Protein AF-A0A967IEF5-F1 (afdb_monomer)

pLDDT: mean 83.2, std 13.64, range [36.09, 98.0]

Secondary structure (DSSP, 8-state):
---EEEEEETTEEEEEEEEEE--TT-SSPEEEEEEEEEEEEEETTTTEEEEEEEEEEEEE-TTS-HHHHHHHHHHHHHHGGG--EEEEHHHHHHHHHHHHTT-----S---PPPEEEEESS-EEEEE-SSS--EEEPTTSSEEEE-S-SS-EEEETTTTEEEEEETTEEEEESSTTS--EEESS--HHHHHHHHHS-PPPPPHHHHHHTSS-PEEEEESS-EEEEE-SSS--EEEEGGGTEEEETT-SS-EEEETTTT--EEEEETTEEEEESSTT---EEE-GGGS-GGGGG--TTSTTGGGGGGSTTSHHHHHHHHHHHS--------

Sequence (330 aa):
YQPQLESFENNTLKARAAVSVEKPTDTEPTFGAIWFEAQLATDRETRNIGLRNVNVLQSRFPDASKNQSAQYERLFSRQASGWDLDMSLDQMLAMLDENSRGNIEVQNLKNEPPRVFYRTHPALLVLIDGEPKLQPIEGSRVMRVVNSPMYIVFETSLKSYYLKIGDEWFASPQAKGKWRSVTQPPTAVLEVAARQDFPPVPPEVQNSLAGKPEIIVSYEPAELIVSDGEPQYALIEDAGLLYLSNSDSDVFMEVVDSQDFYVVLSGRWYRSRSLNGPWQYVAADNLPAELAKIPVDSPKEHVLAHIPGTVQAKEAILDATIPQTAKVER

Solvent-accessible surface area (backbone atoms only — not comparable to full-atom values): 19001 Å² total; per-residue (Å²): 98,82,67,45,67,75,48,76,56,84,44,35,38,32,31,37,25,50,46,72,52,72,56,98,87,54,94,66,65,49,56,31,40,37,32,32,38,25,34,70,47,77,41,76,92,78,43,34,30,33,41,35,62,28,42,58,78,46,70,47,40,87,89,47,54,76,71,51,41,62,48,50,47,58,46,43,61,70,48,30,52,75,42,85,46,75,46,48,45,69,56,53,52,57,40,48,54,66,46,55,77,73,65,77,81,81,79,83,74,86,62,75,59,55,52,59,44,61,40,46,48,50,62,43,81,43,60,29,70,44,75,86,44,75,41,81,39,89,98,57,69,36,22,36,36,71,47,29,90,58,68,33,36,33,36,64,91,76,51,28,32,37,38,67,53,82,92,47,35,31,35,19,76,39,82,82,38,76,56,40,82,45,93,75,73,57,66,70,58,52,53,50,55,75,77,41,87,68,73,78,60,56,67,74,56,55,63,61,41,80,51,93,47,48,57,43,55,37,52,58,70,62,46,76,42,45,23,73,39,77,89,41,73,42,76,41,79,88,27,56,31,33,30,42,66,47,33,92,48,66,38,34,32,40,70,85,85,76,56,34,32,38,36,64,56,97,74,41,43,30,35,18,83,38,85,70,39,76,61,38,61,45,56,77,92,68,55,67,72,42,66,76,44,56,49,84,86,42,100,64,32,76,57,35,44,61,35,82,89,38,70,49,23,52,51,48,53,47,60,75,45,44,80,85,78,80,84,78,87,127

Structure (mmCIF, N/CA/C/O backbone):
data_AF-A0A967IEF5-F1
#
_entry.id   AF-A0A967IEF5-F1
#
loop_
_atom_site.group_PDB
_atom_site.id
_atom_site.type_symbol
_atom_site.label_atom_id
_atom_site.label_alt_id
_atom_site.label_comp_id
_atom_site.label_asym_id
_atom_site.label_entity_id
_atom_site.label_seq_id
_atom_site.pdbx_PDB_ins_code
_atom_site.Cartn_x
_atom_site.Cartn_y
_atom_site.Cartn_z
_atom_site.occupancy
_atom_site.B_iso_or_equiv
_atom_site.auth_seq_id
_atom_site.auth_comp_id
_atom_site.auth_asym_id
_atom_site.auth_atom_id
_atom_site.pdbx_PDB_model_num
ATOM 1 N N . TYR A 1 1 ? 16.228 -12.250 -39.408 1.00 81.38 1 TYR A N 1
ATOM 2 C CA . TYR A 1 1 ? 16.981 -11.192 -38.698 1.00 81.38 1 TYR A CA 1
ATOM 3 C C . TYR A 1 1 ? 16.280 -10.872 -37.385 1.00 81.38 1 TYR A C 1
ATOM 5 O O . TYR A 1 1 ? 15.147 -11.313 -37.223 1.00 81.38 1 TYR A O 1
ATOM 13 N N . GLN A 1 2 ? 16.931 -10.154 -36.460 1.00 78.12 2 GLN A N 1
ATOM 14 C CA . GLN A 1 2 ? 16.328 -9.823 -35.163 1.00 78.12 2 GLN A CA 1
ATOM 15 C C . GLN A 1 2 ? 15.041 -8.993 -35.358 1.00 78.12 2 GLN A C 1
ATOM 17 O O . GLN A 1 2 ? 15.062 -8.034 -36.139 1.00 78.12 2 GLN A O 1
ATOM 22 N N . PRO A 1 3 ? 13.921 -9.374 -34.717 1.00 85.31 3 PRO A N 1
ATOM 23 C CA . PRO A 1 3 ? 12.673 -8.627 -34.804 1.00 85.31 3 PRO A CA 1
ATOM 24 C C . PRO A 1 3 ? 12.748 -7.302 -34.033 1.00 85.31 3 PRO A C 1
ATOM 26 O O . PRO A 1 3 ? 13.518 -7.158 -33.089 1.00 85.31 3 PRO A O 1
ATOM 29 N N . GLN A 1 4 ? 11.914 -6.346 -34.430 1.00 80.75 4 GLN A N 1
ATOM 30 C CA . GLN A 1 4 ? 11.635 -5.097 -33.723 1.00 80.75 4 GLN A CA 1
ATOM 31 C C . GLN A 1 4 ? 10.201 -5.144 -33.196 1.00 80.75 4 GLN A C 1
ATOM 33 O O . GLN A 1 4 ? 9.285 -5.485 -33.948 1.00 80.75 4 GLN A O 1
ATOM 38 N N . LEU A 1 5 ? 10.011 -4.812 -31.920 1.00 84.19 5 LEU A N 1
ATOM 39 C CA . LEU A 1 5 ? 8.714 -4.867 -31.255 1.00 84.19 5 LEU A CA 1
ATOM 40 C C . LEU A 1 5 ? 7.842 -3.701 -31.718 1.00 84.19 5 LEU A C 1
ATOM 42 O O . LEU A 1 5 ? 8.304 -2.565 -31.756 1.00 84.19 5 LEU A O 1
ATOM 46 N N . GLU A 1 6 ? 6.582 -3.980 -32.034 1.00 81.81 6 GLU A N 1
ATOM 47 C CA . GLU A 1 6 ? 5.572 -2.953 -32.305 1.00 81.81 6 GLU A CA 1
ATOM 48 C C . GLU A 1 6 ? 4.586 -2.836 -31.143 1.00 81.81 6 GLU A C 1
ATOM 50 O O . GLU A 1 6 ? 4.290 -1.728 -30.705 1.00 81.81 6 GLU A O 1
ATOM 55 N N . SER A 1 7 ? 4.135 -3.954 -30.573 1.00 79.56 7 SER A N 1
ATOM 56 C CA . SER A 1 7 ? 3.379 -3.961 -29.318 1.00 79.56 7 SER A CA 1
ATOM 57 C C . SER A 1 7 ? 3.448 -5.321 -28.629 1.00 79.56 7 SER A C 1
ATOM 59 O O . SER A 1 7 ? 3.792 -6.334 -29.244 1.00 79.56 7 SER A O 1
ATOM 61 N N . PHE A 1 8 ? 3.115 -5.348 -27.342 1.00 78.75 8 PHE A N 1
ATOM 62 C CA . PHE A 1 8 ? 3.011 -6.578 -26.569 1.00 78.75 8 PHE A CA 1
ATOM 63 C C . PHE A 1 8 ? 1.827 -6.490 -25.609 1.00 78.75 8 PHE A C 1
ATOM 65 O O . PHE A 1 8 ? 1.838 -5.680 -24.687 1.00 78.75 8 PHE A O 1
ATOM 72 N N . GLU A 1 9 ? 0.805 -7.310 -25.841 1.00 74.88 9 GLU A N 1
ATOM 73 C CA . GLU A 1 9 ? -0.429 -7.320 -25.050 1.00 74.88 9 GLU A CA 1
ATOM 74 C C . GLU A 1 9 ? -0.993 -8.744 -24.987 1.00 74.88 9 GLU A C 1
ATOM 76 O O . GLU A 1 9 ? -0.968 -9.468 -25.982 1.00 74.88 9 GLU A O 1
ATOM 81 N N . ASN A 1 10 ? -1.543 -9.155 -23.838 1.00 72.75 10 ASN A N 1
ATOM 82 C CA . ASN A 1 10 ? -2.252 -10.436 -23.676 1.00 72.75 10 ASN A CA 1
ATOM 83 C C . ASN A 1 10 ? -1.462 -11.659 -24.192 1.00 72.75 10 ASN A C 1
ATOM 85 O O . ASN A 1 10 ? -1.969 -12.452 -24.989 1.00 72.75 10 ASN A O 1
ATOM 89 N N . ASN A 1 11 ? -0.199 -11.795 -23.776 1.00 77.75 11 ASN A N 1
ATOM 90 C CA . ASN A 1 11 ? 0.739 -12.828 -24.247 1.00 77.75 11 ASN A CA 1
ATOM 91 C C . ASN A 1 11 ? 1.018 -12.849 -25.762 1.00 77.75 11 ASN A C 1
ATOM 93 O O . ASN A 1 11 ? 1.556 -13.830 -26.278 1.00 77.75 11 ASN A O 1
ATOM 97 N N . THR A 1 12 ? 0.635 -11.800 -26.485 1.00 84.88 12 THR A N 1
ATOM 98 C CA . THR A 1 12 ? 0.791 -11.706 -27.934 1.00 84.88 12 THR A CA 1
ATOM 99 C C . THR A 1 12 ? 1.769 -10.590 -28.255 1.00 84.88 12 THR A C 1
ATOM 101 O O . THR A 1 12 ? 1.532 -9.419 -27.958 1.00 84.88 12 THR A O 1
ATOM 104 N N . LEU A 1 13 ? 2.884 -10.961 -28.871 1.00 87.69 13 LEU A N 1
ATOM 105 C CA . LEU A 1 13 ? 3.877 -10.036 -29.393 1.00 87.69 13 LEU A CA 1
ATOM 106 C C . LEU A 1 13 ? 3.543 -9.716 -30.837 1.00 87.69 13 LEU A C 1
ATOM 108 O O . LEU A 1 13 ? 3.430 -10.628 -31.649 1.00 87.69 13 LEU A O 1
ATOM 112 N N . LYS A 1 14 ? 3.420 -8.428 -31.155 1.00 89.19 14 LYS A N 1
ATOM 113 C CA . LYS A 1 14 ? 3.407 -7.921 -32.526 1.00 89.19 14 LYS A CA 1
ATOM 114 C C . LYS A 1 14 ? 4.760 -7.317 -32.827 1.00 89.19 14 LYS A C 1
ATOM 116 O O . LYS A 1 14 ? 5.245 -6.459 -32.090 1.00 89.19 14 LYS A O 1
ATOM 121 N N . ALA A 1 15 ? 5.371 -7.774 -33.905 1.00 88.75 15 ALA A N 1
ATOM 122 C CA . ALA A 1 15 ? 6.700 -7.347 -34.286 1.00 88.75 15 ALA A CA 1
ATOM 123 C C . ALA A 1 15 ? 6.858 -7.312 -35.801 1.00 88.75 15 ALA A C 1
ATOM 125 O O . ALA A 1 15 ? 6.115 -7.939 -36.560 1.00 88.75 15 ALA A O 1
ATOM 126 N N . ARG A 1 16 ? 7.897 -6.604 -36.235 1.00 87.50 16 ARG A N 1
ATOM 127 C CA . ARG A 1 16 ? 8.369 -6.624 -37.615 1.00 87.50 16 ARG A CA 1
ATOM 128 C C . ARG A 1 16 ? 9.791 -7.150 -37.681 1.00 87.50 16 ARG A C 1
ATOM 130 O O . ARG A 1 16 ? 10.608 -6.845 -36.819 1.00 87.50 16 ARG A O 1
ATOM 137 N N . 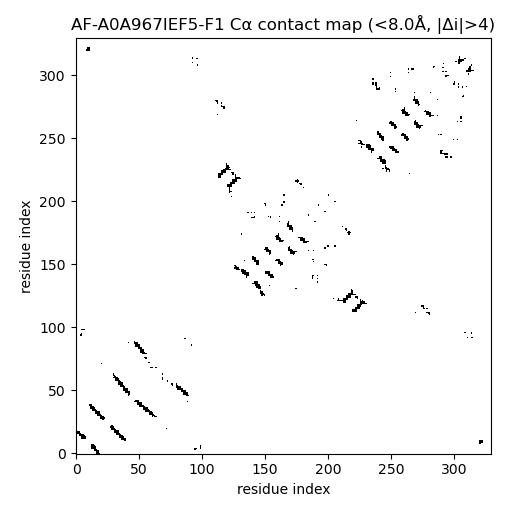ALA A 1 17 ? 10.117 -7.912 -38.715 1.00 87.12 17 ALA A N 1
ATOM 138 C CA . ALA A 1 17 ? 11.465 -8.429 -38.921 1.00 87.12 17 ALA A CA 1
ATOM 139 C C . ALA A 1 17 ? 11.880 -8.304 -40.383 1.00 87.12 17 ALA A C 1
ATOM 141 O O . ALA A 1 17 ? 11.075 -8.515 -41.291 1.00 87.12 17 ALA A O 1
ATOM 142 N N . ALA A 1 18 ? 13.161 -8.015 -40.609 1.00 84.12 18 ALA A N 1
ATOM 143 C CA . ALA A 1 18 ? 13.758 -8.212 -41.921 1.00 84.12 18 ALA A CA 1
ATOM 144 C C . ALA A 1 18 ? 13.895 -9.716 -42.210 1.00 84.12 18 ALA A C 1
ATOM 146 O O . ALA A 1 18 ? 14.215 -10.517 -41.319 1.00 84.12 18 ALA A O 1
ATOM 147 N N . VAL A 1 19 ? 13.674 -10.087 -43.468 1.00 84.56 19 VAL A N 1
ATOM 148 C CA . VAL A 1 19 ? 13.755 -11.459 -43.979 1.00 84.56 19 VAL A CA 1
ATOM 149 C C . VAL A 1 19 ? 14.439 -11.480 -45.339 1.00 84.56 19 VAL A C 1
ATOM 151 O O . VAL A 1 19 ? 14.427 -10.494 -46.075 1.00 84.56 19 VAL A O 1
ATOM 154 N N . SER A 1 20 ? 15.003 -12.629 -45.684 1.00 83.50 20 SER A N 1
ATOM 155 C CA . SER A 1 20 ? 15.503 -12.932 -47.019 1.00 83.50 20 SER A CA 1
ATOM 156 C C . SER A 1 20 ? 14.867 -14.224 -47.525 1.00 83.50 20 SER A C 1
ATOM 158 O O . SER A 1 20 ? 14.619 -15.146 -46.748 1.00 83.50 20 SER A O 1
ATOM 160 N N . VAL A 1 21 ? 14.575 -14.281 -48.824 1.00 84.88 21 VAL A N 1
ATOM 161 C CA . VAL A 1 21 ? 14.109 -15.491 -49.510 1.00 84.88 21 VAL A CA 1
ATOM 162 C C . VAL A 1 21 ? 15.110 -15.844 -50.597 1.00 84.88 21 VAL A C 1
ATOM 164 O O . VAL A 1 21 ? 15.436 -15.004 -51.433 1.00 84.88 21 VAL A O 1
ATOM 167 N N . GLU A 1 22 ? 15.569 -17.088 -50.589 1.00 86.00 22 GLU A N 1
ATOM 168 C CA . GLU A 1 22 ? 16.544 -17.616 -51.539 1.00 86.00 22 GLU A CA 1
ATOM 169 C C . GLU A 1 22 ? 16.046 -18.963 -52.067 1.00 86.00 22 GLU A C 1
ATOM 171 O O . GLU A 1 22 ? 15.678 -19.854 -51.295 1.00 86.00 22 GLU A O 1
ATOM 176 N N . LYS A 1 23 ? 15.986 -19.113 -53.391 1.00 83.06 23 LYS A N 1
ATOM 177 C CA . LYS A 1 23 ? 15.760 -20.408 -54.038 1.00 83.06 23 LYS A CA 1
ATOM 178 C C . LYS A 1 23 ? 17.107 -21.074 -54.316 1.00 83.06 23 LYS A C 1
ATOM 180 O O . LYS A 1 23 ? 18.081 -20.379 -54.567 1.00 83.06 23 LYS A O 1
ATOM 185 N N . PRO A 1 24 ? 17.157 -22.414 -54.426 1.00 81.62 24 PRO A N 1
ATOM 186 C CA . PRO A 1 24 ? 18.398 -23.129 -54.743 1.00 81.62 24 PRO A CA 1
ATOM 187 C C . PRO A 1 24 ? 19.090 -22.704 -56.051 1.00 81.62 24 PRO A C 1
ATOM 189 O O . PRO A 1 24 ? 20.247 -23.042 -56.269 1.00 81.62 24 PRO A O 1
ATOM 192 N N . THR A 1 25 ? 18.369 -22.031 -56.951 1.00 81.44 25 THR A N 1
ATOM 193 C CA . THR A 1 25 ? 18.869 -21.535 -58.242 1.00 81.44 25 THR A CA 1
ATOM 194 C C . THR A 1 25 ? 19.242 -20.053 -58.226 1.00 81.44 25 THR A C 1
ATOM 196 O O . THR A 1 25 ? 19.681 -19.544 -59.256 1.00 81.44 25 THR A O 1
ATOM 199 N N . ASP A 1 26 ? 18.996 -19.348 -57.122 1.00 80.38 26 ASP A N 1
ATOM 200 C CA . ASP A 1 26 ? 19.223 -17.910 -57.032 1.00 80.38 26 ASP A CA 1
ATOM 201 C C . ASP A 1 26 ? 20.709 -17.632 -56.761 1.00 80.38 26 ASP A C 1
ATOM 203 O O . ASP A 1 26 ? 21.370 -18.356 -56.021 1.00 80.38 26 ASP A O 1
ATOM 207 N N . THR A 1 27 ? 21.252 -16.586 -57.386 1.00 74.81 27 THR A N 1
ATOM 208 C CA . THR A 1 27 ? 22.630 -16.125 -57.143 1.00 74.81 27 THR A CA 1
ATOM 209 C C . THR A 1 27 ? 22.714 -15.086 -56.026 1.00 74.81 27 THR A C 1
ATOM 211 O O . THR A 1 27 ? 23.795 -14.862 -55.493 1.00 74.81 27 THR A O 1
ATOM 214 N N . GLU A 1 28 ? 21.590 -14.449 -55.684 1.00 77.31 28 GLU A N 1
ATOM 215 C CA . GLU A 1 28 ? 21.466 -13.475 -54.596 1.00 77.31 28 GLU A CA 1
ATOM 216 C C . GLU A 1 28 ? 20.085 -13.605 -53.921 1.00 77.31 28 GLU A C 1
ATOM 218 O O . GLU A 1 28 ? 19.084 -13.825 -54.612 1.00 77.31 28 GLU A O 1
ATOM 223 N N . PRO A 1 29 ? 19.996 -13.453 -52.586 1.00 83.06 29 PRO A N 1
ATOM 224 C CA . PRO A 1 29 ? 18.730 -13.521 -51.865 1.00 83.06 29 PRO A CA 1
ATOM 225 C C . PRO A 1 29 ? 17.861 -12.279 -52.105 1.00 83.06 29 PRO A C 1
ATOM 227 O O . PRO A 1 29 ? 18.348 -11.151 -52.161 1.00 83.06 29 PRO A O 1
ATOM 230 N N . THR A 1 30 ? 16.539 -12.462 -52.156 1.00 79.50 30 THR A N 1
ATOM 231 C CA . THR A 1 30 ? 15.594 -11.335 -52.186 1.00 79.50 30 THR A CA 1
ATOM 232 C C . THR A 1 30 ? 15.275 -10.873 -50.767 1.00 79.50 30 THR A C 1
ATOM 234 O O . THR A 1 30 ? 14.716 -11.640 -49.980 1.00 79.50 30 THR A O 1
ATOM 237 N N . PHE A 1 31 ? 15.572 -9.615 -50.443 1.00 79.31 31 PHE A N 1
ATOM 238 C CA . PHE A 1 31 ? 15.295 -9.037 -49.127 1.00 79.31 31 PHE A CA 1
ATOM 239 C C . PHE A 1 31 ? 13.896 -8.429 -49.023 1.00 79.31 31 PHE A C 1
ATOM 241 O O . PHE A 1 31 ? 13.341 -7.875 -49.974 1.00 79.31 31 PHE A O 1
ATOM 248 N N . GLY A 1 32 ? 13.329 -8.507 -47.825 1.00 80.56 32 GLY A N 1
ATOM 249 C CA . GLY A 1 32 ? 12.050 -7.903 -47.498 1.00 80.56 32 GLY A CA 1
ATOM 250 C C . GLY A 1 32 ? 11.846 -7.757 -45.999 1.00 80.56 32 GLY A C 1
ATOM 251 O O . GLY A 1 32 ? 12.744 -7.992 -45.191 1.00 80.56 32 GLY A O 1
ATOM 252 N N . ALA A 1 33 ? 10.635 -7.365 -45.633 1.00 81.81 33 ALA A N 1
ATOM 253 C CA . ALA A 1 33 ? 10.191 -7.275 -44.254 1.00 81.81 33 ALA A CA 1
ATOM 254 C C . ALA A 1 33 ? 8.862 -8.007 -44.081 1.00 81.81 33 ALA A C 1
ATOM 256 O O . ALA A 1 33 ? 8.024 -8.018 -44.988 1.00 81.81 33 ALA A O 1
ATOM 257 N N . ILE A 1 34 ? 8.672 -8.591 -42.906 1.00 85.94 34 ILE A N 1
ATOM 258 C CA . ILE A 1 34 ? 7.405 -9.171 -42.469 1.00 85.94 34 ILE A CA 1
ATOM 259 C C . ILE A 1 34 ? 6.930 -8.481 -41.199 1.00 85.94 34 ILE A C 1
ATOM 261 O O . ILE A 1 34 ? 7.743 -8.071 -40.373 1.00 85.94 34 ILE A O 1
ATOM 265 N N . TRP A 1 35 ? 5.615 -8.413 -41.050 1.00 89.69 35 TRP A N 1
ATOM 266 C CA . TRP A 1 35 ? 4.919 -8.085 -39.816 1.00 89.69 35 TRP A CA 1
ATOM 267 C C . TRP A 1 35 ? 4.211 -9.339 -39.355 1.00 89.69 35 TRP A C 1
ATOM 269 O O . TRP A 1 35 ? 3.538 -9.999 -40.152 1.00 89.69 35 TRP A O 1
ATOM 279 N N . PHE A 1 36 ? 4.378 -9.681 -38.091 1.00 90.00 36 PHE A N 1
ATOM 280 C CA . PHE A 1 36 ? 3.836 -10.907 -37.544 1.00 90.00 36 PHE A CA 1
ATOM 281 C C . PHE A 1 36 ? 3.389 -10.715 -36.104 1.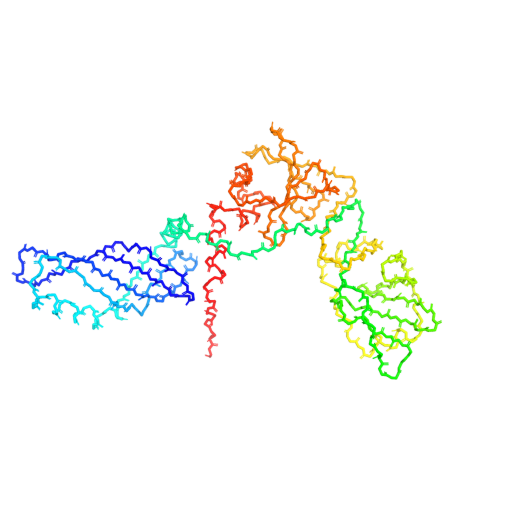00 90.00 36 PHE A C 1
ATOM 283 O O . PHE A 1 36 ? 3.832 -9.804 -35.402 1.00 90.00 36 PHE A O 1
ATOM 290 N N . GLU A 1 37 ? 2.523 -11.619 -35.680 1.00 92.81 37 GLU A N 1
ATOM 291 C CA . GLU A 1 37 ? 2.187 -11.826 -34.284 1.00 92.81 37 GLU A CA 1
ATOM 292 C C . GLU A 1 37 ? 2.665 -13.208 -33.829 1.00 92.81 37 GLU A C 1
ATOM 294 O O . GLU A 1 37 ? 2.722 -14.143 -34.628 1.00 92.81 37 GLU A O 1
ATOM 299 N N . ALA A 1 38 ? 3.049 -13.339 -32.564 1.00 91.62 38 ALA A N 1
ATOM 300 C CA . ALA A 1 38 ? 3.468 -14.603 -31.972 1.00 91.62 38 ALA A CA 1
ATOM 301 C C . ALA A 1 38 ? 3.064 -14.673 -30.497 1.00 91.62 38 ALA A C 1
ATOM 303 O O . ALA A 1 38 ? 2.993 -13.651 -29.813 1.00 91.62 38 ALA A O 1
ATOM 304 N N . GLN A 1 39 ? 2.832 -15.885 -30.003 1.00 88.31 39 GLN A N 1
ATOM 305 C CA . GLN A 1 39 ? 2.619 -16.151 -28.583 1.00 88.31 39 GLN A CA 1
ATOM 306 C C . GLN A 1 39 ? 3.951 -16.401 -27.887 1.00 88.31 39 GLN A C 1
ATOM 308 O O . GLN A 1 39 ? 4.811 -17.094 -28.431 1.00 88.31 39 GLN A O 1
ATOM 313 N N . LEU A 1 40 ? 4.112 -15.871 -26.677 1.00 85.62 40 LEU A N 1
ATOM 314 C CA . LEU A 1 40 ? 5.326 -16.088 -25.896 1.00 85.62 40 LEU A CA 1
ATOM 315 C C . LEU 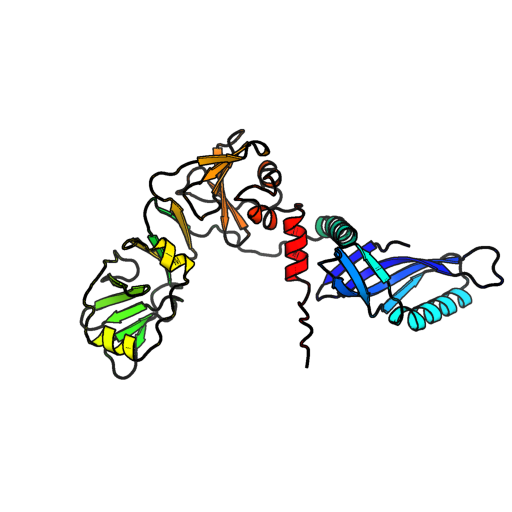A 1 40 ? 5.226 -17.367 -25.058 1.00 85.62 40 LEU A C 1
ATOM 317 O O . LEU A 1 40 ? 4.196 -17.660 -24.446 1.00 85.62 40 LEU A O 1
ATOM 321 N N . ALA A 1 41 ? 6.336 -18.100 -25.020 1.00 83.12 41 ALA A N 1
ATOM 322 C CA . ALA A 1 41 ? 6.612 -19.200 -24.110 1.00 83.12 41 ALA A CA 1
ATOM 323 C C . ALA A 1 41 ? 7.933 -18.902 -23.389 1.00 83.12 41 ALA A C 1
ATOM 325 O O . ALA A 1 41 ? 9.006 -19.016 -23.975 1.00 83.12 41 ALA A O 1
ATOM 326 N N . THR A 1 42 ? 7.856 -18.480 -22.130 1.00 77.12 42 THR A N 1
ATOM 327 C CA . THR A 1 42 ? 9.028 -18.017 -21.375 1.00 77.12 42 THR A CA 1
ATOM 328 C C . THR A 1 42 ? 9.570 -19.114 -20.467 1.00 77.12 42 THR A C 1
ATOM 330 O O . THR A 1 42 ? 8.839 -19.647 -19.633 1.00 77.12 42 THR A O 1
ATOM 333 N N . ASP A 1 43 ? 10.866 -19.388 -20.576 1.00 75.56 43 ASP A N 1
ATOM 334 C CA . ASP A 1 43 ? 11.636 -20.198 -19.637 1.00 75.56 43 ASP A CA 1
ATOM 335 C C . ASP A 1 43 ? 12.511 -19.266 -18.785 1.00 75.56 43 ASP A C 1
ATOM 337 O O . ASP A 1 43 ? 13.472 -18.652 -19.259 1.00 75.56 43 ASP A O 1
ATOM 341 N N . ARG A 1 44 ? 12.134 -19.114 -17.512 1.00 65.50 44 ARG A N 1
ATOM 342 C CA . ARG A 1 44 ? 12.791 -18.176 -16.590 1.00 65.50 44 ARG A CA 1
ATOM 343 C C . ARG A 1 44 ? 14.099 -18.715 -16.019 1.00 65.50 44 ARG A C 1
ATOM 345 O O . ARG A 1 44 ? 14.978 -17.913 -15.720 1.00 65.50 44 ARG A O 1
ATOM 352 N N . GLU A 1 45 ? 14.244 -20.032 -15.888 1.00 70.81 45 GLU A N 1
ATOM 353 C CA . GLU A 1 45 ? 15.474 -20.641 -15.364 1.00 70.81 45 GLU A CA 1
ATOM 354 C C . GLU A 1 45 ? 16.629 -20.440 -16.345 1.00 70.81 45 GLU A C 1
ATOM 356 O O . GLU A 1 45 ? 17.751 -20.129 -15.950 1.00 70.81 45 GLU A O 1
ATOM 361 N N . THR A 1 46 ? 16.331 -20.549 -17.640 1.00 78.06 46 THR A N 1
ATOM 362 C CA . THR A 1 46 ? 17.319 -20.386 -18.712 1.00 78.06 46 THR A CA 1
ATOM 363 C C . THR A 1 46 ? 17.336 -18.986 -19.330 1.00 78.06 46 THR A C 1
ATOM 365 O O . THR A 1 46 ? 18.155 -18.725 -20.210 1.00 78.06 46 THR A O 1
ATOM 368 N N . ARG A 1 47 ? 16.472 -18.069 -18.860 1.00 78.12 47 ARG A N 1
ATOM 369 C CA . ARG A 1 47 ? 16.290 -16.697 -19.383 1.00 78.12 47 ARG A CA 1
ATOM 370 C C . ARG A 1 47 ? 16.020 -16.651 -20.896 1.00 78.12 47 ARG A C 1
ATOM 372 O O . ARG A 1 47 ? 16.463 -15.726 -21.582 1.00 78.12 47 ARG A O 1
ATOM 379 N N . ASN A 1 48 ? 15.260 -17.616 -21.409 1.00 83.06 48 ASN A N 1
ATOM 380 C CA . ASN A 1 48 ? 14.923 -17.736 -22.826 1.00 83.06 48 ASN A CA 1
ATOM 381 C C . ASN A 1 48 ? 13.429 -17.514 -23.078 1.00 83.06 48 ASN A C 1
ATOM 383 O O . ASN A 1 48 ? 12.571 -17.915 -22.294 1.00 83.06 48 ASN A O 1
ATOM 387 N N . ILE A 1 49 ? 13.116 -16.890 -24.209 1.00 84.19 49 ILE A N 1
ATOM 388 C CA . ILE A 1 49 ? 11.755 -16.686 -24.695 1.00 84.19 49 ILE A CA 1
ATOM 389 C C . ILE A 1 49 ? 11.616 -17.383 -26.035 1.00 84.19 49 ILE A C 1
ATOM 391 O O . ILE A 1 49 ? 12.292 -17.043 -27.004 1.00 84.19 49 ILE A O 1
ATOM 395 N N . GLY A 1 50 ? 10.671 -18.307 -26.089 1.00 87.94 50 GLY A N 1
ATOM 396 C CA . GLY A 1 50 ? 10.183 -18.888 -27.316 1.00 87.94 50 GLY A CA 1
ATOM 397 C C . GLY A 1 50 ? 9.029 -18.087 -27.910 1.00 87.94 50 GLY A C 1
ATOM 398 O O . GLY A 1 50 ? 8.032 -17.828 -27.238 1.00 87.94 50 GLY A O 1
ATOM 399 N N . LEU A 1 51 ? 9.126 -17.730 -29.187 1.00 88.56 51 LEU A N 1
ATOM 400 C CA . LEU A 1 51 ? 8.010 -17.234 -29.987 1.00 88.56 51 LEU A CA 1
ATOM 401 C C . LEU A 1 51 ? 7.353 -18.433 -30.674 1.00 88.56 51 LEU A C 1
ATOM 403 O O . LEU A 1 51 ? 7.985 -19.150 -31.455 1.00 88.56 51 LEU A O 1
ATOM 407 N N . ARG A 1 52 ? 6.087 -18.678 -30.350 1.00 88.88 52 ARG A N 1
ATOM 408 C CA . ARG A 1 52 ? 5.294 -19.818 -30.819 1.00 88.88 52 ARG A CA 1
ATOM 409 C C . ARG A 1 52 ? 4.077 -19.324 -31.585 1.00 88.88 52 ARG A C 1
ATOM 411 O O . ARG A 1 52 ? 3.638 -18.190 -31.407 1.00 88.88 52 ARG A O 1
ATOM 418 N N . ASN A 1 53 ? 3.513 -20.189 -32.427 1.00 87.38 53 ASN A N 1
ATOM 419 C CA . ASN A 1 53 ? 2.323 -19.877 -33.224 1.00 87.38 53 ASN A CA 1
ATOM 420 C C . ASN A 1 53 ? 2.485 -18.583 -34.043 1.00 87.38 53 ASN A C 1
ATOM 422 O O . ASN A 1 53 ? 1.594 -17.735 -34.051 1.00 87.38 53 ASN A O 1
ATOM 426 N N . VAL A 1 54 ? 3.637 -18.415 -34.704 1.00 91.88 54 VAL A N 1
ATOM 427 C CA . VAL A 1 54 ? 3.926 -17.198 -35.471 1.00 91.88 54 VAL A CA 1
ATOM 428 C C . VAL A 1 54 ? 2.946 -17.077 -36.640 1.00 91.88 54 VAL A C 1
ATOM 430 O O . VAL A 1 54 ? 2.857 -17.960 -37.493 1.00 91.88 54 VAL A O 1
ATOM 433 N N . ASN A 1 55 ? 2.227 -15.963 -36.700 1.00 91.56 55 ASN A N 1
ATOM 434 C CA . ASN A 1 55 ? 1.281 -15.639 -37.757 1.00 91.56 55 ASN A CA 1
ATOM 435 C C . ASN A 1 55 ? 1.743 -14.376 -38.491 1.00 91.56 55 ASN A C 1
ATOM 437 O O . ASN A 1 55 ? 1.807 -13.292 -37.916 1.00 91.56 55 ASN A O 1
ATOM 441 N N . VAL A 1 56 ? 2.085 -14.515 -39.772 1.00 91.25 56 VAL A N 1
ATOM 442 C CA . VAL A 1 56 ? 2.541 -13.394 -40.606 1.00 91.25 56 VAL A CA 1
ATOM 443 C C . VAL A 1 56 ? 1.324 -12.639 -41.128 1.00 91.25 56 VAL A C 1
ATOM 445 O O . VAL A 1 56 ? 0.567 -13.156 -41.947 1.00 91.25 56 VAL A O 1
ATOM 448 N N . LEU A 1 57 ? 1.167 -11.403 -40.662 1.00 86.44 57 LEU A N 1
ATOM 449 C CA . LEU A 1 57 ? 0.059 -10.505 -40.985 1.00 86.44 57 LEU A CA 1
ATOM 450 C C . LEU A 1 57 ? 0.267 -9.804 -42.328 1.00 86.44 57 LEU A C 1
ATOM 452 O O . LEU A 1 57 ? -0.682 -9.568 -43.071 1.00 86.44 57 LEU A O 1
ATOM 456 N N . GLN A 1 58 ? 1.517 -9.445 -42.626 1.00 82.00 58 GLN A N 1
ATOM 457 C CA . GLN A 1 58 ? 1.879 -8.712 -43.832 1.00 82.00 58 GLN A CA 1
ATOM 458 C C . GLN A 1 58 ? 3.324 -9.015 -44.229 1.00 82.00 58 GLN A C 1
ATOM 460 O O . GLN A 1 58 ? 4.187 -9.226 -43.378 1.00 82.00 58 GLN A O 1
ATOM 465 N N . SER A 1 59 ? 3.614 -8.971 -45.531 1.00 83.38 59 SER A N 1
ATOM 466 C CA . SER A 1 59 ? 4.983 -9.019 -46.049 1.00 83.38 59 SER A CA 1
ATOM 467 C C . SER A 1 59 ? 5.218 -7.967 -47.133 1.00 83.38 59 SER A C 1
ATOM 469 O O . SER A 1 59 ? 4.292 -7.557 -47.835 1.00 83.38 59 SER A O 1
ATOM 471 N N . ARG A 1 60 ? 6.460 -7.494 -47.267 1.00 75.62 60 ARG A N 1
ATOM 472 C CA . ARG A 1 60 ? 6.859 -6.512 -48.280 1.00 75.62 60 ARG A CA 1
ATOM 473 C C . ARG A 1 60 ? 8.247 -6.826 -48.824 1.00 75.62 60 ARG A C 1
ATOM 475 O O . ARG A 1 60 ? 9.216 -6.817 -48.076 1.00 75.62 60 ARG A O 1
ATOM 482 N N . PHE A 1 61 ? 8.329 -7.009 -50.140 1.00 78.44 61 PHE A N 1
ATOM 483 C CA . PHE A 1 61 ? 9.564 -7.268 -50.885 1.00 78.44 61 PHE A CA 1
ATOM 484 C C . PHE A 1 61 ? 9.704 -6.223 -52.000 1.00 78.44 61 PHE A C 1
ATOM 486 O O . PHE A 1 61 ? 9.065 -6.375 -53.042 1.00 78.44 61 PHE A O 1
ATOM 493 N N . PRO A 1 62 ? 10.451 -5.125 -51.775 1.00 62.59 62 PRO A N 1
ATOM 494 C CA . PRO A 1 62 ? 10.561 -4.020 -52.733 1.00 62.59 62 PRO A CA 1
ATOM 495 C C . PRO A 1 62 ? 11.157 -4.429 -54.084 1.00 62.59 62 PRO A C 1
ATOM 497 O O . PRO A 1 62 ? 10.689 -3.958 -55.116 1.00 62.59 62 PRO A O 1
ATOM 500 N N . ASP A 1 63 ? 12.127 -5.343 -54.064 1.00 73.00 63 ASP A N 1
ATOM 501 C CA . ASP A 1 63 ? 12.877 -5.771 -55.252 1.00 73.00 63 ASP A CA 1
ATOM 502 C C . ASP A 1 63 ? 12.258 -7.001 -55.945 1.00 73.00 63 ASP A C 1
ATOM 504 O O . ASP A 1 63 ? 12.801 -7.530 -56.914 1.00 73.00 63 ASP A O 1
ATOM 508 N N . ALA A 1 64 ? 11.096 -7.466 -55.471 1.00 78.81 64 ALA A N 1
ATOM 509 C CA . ALA A 1 64 ? 10.375 -8.597 -56.044 1.00 78.81 64 ALA A CA 1
ATOM 510 C C . ALA A 1 64 ? 9.301 -8.145 -57.047 1.00 78.81 64 ALA A C 1
ATOM 512 O O . ALA A 1 64 ? 8.552 -7.191 -56.821 1.00 78.81 64 ALA A O 1
ATOM 513 N N . SER A 1 65 ? 9.146 -8.889 -58.147 1.00 84.50 65 SER A N 1
ATOM 514 C CA . SER A 1 65 ? 7.990 -8.713 -59.035 1.00 84.50 65 SER A CA 1
ATOM 515 C C . SER A 1 65 ? 6.676 -9.057 -58.317 1.00 84.50 65 SER A C 1
ATOM 517 O O . SER A 1 65 ? 6.654 -9.858 -57.384 1.00 84.50 65 SER A O 1
ATOM 519 N N . LYS A 1 66 ? 5.536 -8.543 -58.808 1.00 79.31 66 LYS A N 1
ATOM 520 C CA . LYS A 1 66 ? 4.202 -8.838 -58.234 1.00 79.31 66 LYS A CA 1
ATOM 521 C C . LYS A 1 66 ? 3.934 -10.341 -58.061 1.00 79.31 66 LYS A C 1
ATOM 523 O O . LYS A 1 66 ? 3.357 -10.753 -57.059 1.00 79.31 66 LYS A O 1
ATOM 528 N N . ASN A 1 67 ? 4.376 -11.156 -59.022 1.00 86.94 67 ASN A N 1
ATOM 529 C CA . ASN A 1 67 ? 4.221 -12.609 -58.961 1.00 86.94 67 ASN A CA 1
ATOM 530 C C . ASN A 1 67 ? 5.107 -13.245 -57.880 1.00 86.94 67 ASN A C 1
ATOM 532 O O . ASN A 1 67 ? 4.662 -14.177 -57.215 1.00 86.94 67 ASN A O 1
ATOM 536 N N . GLN A 1 68 ? 6.333 -12.749 -57.689 1.00 84.75 68 GLN A N 1
ATOM 537 C CA . GLN A 1 68 ? 7.239 -13.222 -56.638 1.00 84.75 68 GLN A CA 1
ATOM 538 C C . GLN A 1 68 ? 6.732 -12.829 -55.250 1.00 84.75 68 GLN A C 1
ATOM 540 O O . GLN A 1 68 ? 6.652 -13.690 -54.380 1.00 84.75 68 GLN A O 1
ATOM 545 N N . SER A 1 69 ? 6.280 -11.587 -55.059 1.00 78.50 69 SER A N 1
ATOM 546 C CA . SER A 1 69 ? 5.719 -11.136 -53.779 1.00 78.50 69 SER A CA 1
ATOM 547 C C . SER A 1 69 ? 4.528 -11.995 -53.343 1.00 78.50 69 SER A C 1
ATOM 549 O O . SER A 1 69 ? 4.499 -12.473 -52.213 1.00 78.50 69 SER A O 1
ATOM 551 N N . ALA A 1 70 ? 3.609 -12.314 -54.264 1.00 84.94 70 ALA A N 1
ATOM 552 C CA . ALA A 1 70 ? 2.476 -13.201 -53.982 1.00 84.94 70 ALA A CA 1
ATOM 553 C C . ALA A 1 70 ? 2.880 -14.669 -53.725 1.00 84.94 70 ALA A C 1
ATOM 555 O O . ALA A 1 70 ? 2.108 -15.444 -53.151 1.00 84.94 70 ALA A O 1
ATOM 556 N N . GLN A 1 71 ? 4.049 -15.109 -54.202 1.00 88.38 71 GLN A N 1
ATOM 557 C CA . GLN A 1 71 ? 4.602 -16.425 -53.863 1.00 88.38 71 GLN A CA 1
ATOM 558 C C . GLN A 1 71 ? 5.221 -16.418 -52.464 1.00 88.38 71 GLN A C 1
ATOM 560 O O . GLN A 1 71 ? 4.979 -17.354 -51.703 1.00 88.38 71 GLN A O 1
ATOM 565 N N . TYR A 1 72 ? 5.977 -15.374 -52.123 1.00 87.75 72 TYR A N 1
ATOM 566 C CA . TYR A 1 72 ? 6.626 -15.226 -50.822 1.00 87.75 72 TYR A CA 1
ATOM 567 C C . TYR A 1 72 ? 5.605 -15.057 -49.700 1.00 87.75 72 TYR A C 1
ATOM 569 O O . TYR A 1 72 ? 5.699 -15.745 -48.692 1.00 87.75 72 TYR A O 1
ATOM 577 N N . GLU A 1 73 ? 4.562 -14.258 -49.902 1.00 84.50 73 GLU A N 1
ATOM 578 C CA . GLU A 1 73 ? 3.475 -14.117 -48.928 1.00 84.50 73 GLU A CA 1
ATOM 579 C C . GLU A 1 73 ? 2.827 -15.474 -48.604 1.00 84.50 73 GLU A C 1
ATOM 581 O O . GLU A 1 73 ? 2.758 -15.881 -47.447 1.00 84.50 73 GLU A O 1
ATOM 586 N N . ARG A 1 74 ? 2.487 -16.264 -49.634 1.00 87.44 74 ARG A N 1
ATOM 587 C CA . ARG A 1 74 ? 1.970 -17.633 -49.457 1.00 87.44 74 ARG A CA 1
ATOM 588 C C . ARG A 1 74 ? 2.973 -18.593 -48.821 1.00 87.44 74 ARG A C 1
ATOM 590 O O . ARG A 1 74 ? 2.560 -19.608 -48.261 1.00 87.44 74 ARG A O 1
ATOM 597 N N . LEU A 1 75 ? 4.273 -18.361 -48.979 1.00 89.31 75 LEU A N 1
ATOM 598 C CA . LEU A 1 75 ? 5.308 -19.153 -48.320 1.00 89.31 75 LEU A CA 1
ATOM 599 C C . LEU A 1 75 ? 5.277 -18.879 -46.814 1.00 89.31 75 LEU A C 1
ATOM 601 O O . LEU A 1 75 ? 5.093 -19.812 -46.035 1.00 89.31 75 LEU A O 1
ATOM 605 N N . PHE A 1 76 ? 5.354 -17.605 -46.429 1.00 88.88 76 PHE A N 1
ATOM 606 C CA . PHE A 1 76 ? 5.347 -17.175 -45.036 1.00 88.88 76 PHE A CA 1
ATOM 607 C C . PHE A 1 76 ? 4.061 -17.565 -44.313 1.00 88.88 76 PHE A C 1
ATOM 609 O O . PHE A 1 76 ? 4.143 -18.220 -43.280 1.00 88.88 76 PHE A O 1
ATOM 616 N N . SER A 1 77 ? 2.882 -17.296 -44.879 1.00 85.06 77 SER A N 1
ATOM 617 C CA . SER A 1 77 ? 1.612 -17.660 -44.231 1.00 85.06 77 SER A CA 1
ATOM 618 C C . SER A 1 77 ? 1.447 -19.170 -44.012 1.00 85.06 77 SER A C 1
ATOM 620 O O . SER A 1 77 ? 0.717 -19.575 -43.116 1.00 85.06 77 SER A O 1
ATOM 622 N N . ARG A 1 78 ? 2.102 -20.020 -44.818 1.00 86.94 78 ARG A N 1
ATOM 623 C CA . ARG A 1 78 ? 2.037 -21.485 -44.657 1.00 86.94 78 ARG A CA 1
ATOM 624 C C . ARG A 1 78 ? 3.076 -22.043 -43.696 1.00 86.94 78 ARG A C 1
ATOM 626 O O . ARG A 1 78 ? 2.832 -23.086 -43.105 1.00 86.94 78 ARG A O 1
ATOM 633 N N . GLN A 1 79 ? 4.246 -21.417 -43.611 1.00 88.44 79 GLN A N 1
ATOM 634 C CA . GLN A 1 79 ? 5.374 -21.956 -42.850 1.00 88.44 79 GLN A CA 1
ATOM 635 C C . GLN A 1 79 ? 5.529 -21.315 -41.474 1.00 88.44 79 GLN A C 1
ATOM 637 O O . GLN A 1 79 ? 6.037 -21.976 -40.573 1.00 88.44 79 GLN A O 1
ATOM 642 N N . ALA A 1 80 ? 5.080 -20.068 -41.302 1.00 86.81 80 ALA A N 1
ATOM 643 C CA . ALA A 1 80 ? 5.343 -19.291 -40.097 1.00 86.81 80 ALA A CA 1
ATOM 644 C C . ALA A 1 80 ? 4.821 -19.961 -38.823 1.00 86.81 80 ALA A C 1
ATOM 646 O O . ALA A 1 80 ? 5.533 -19.998 -37.827 1.00 86.81 80 ALA A O 1
ATOM 647 N N . SER A 1 81 ? 3.648 -20.596 -38.866 1.00 85.44 81 SER A N 1
ATOM 648 C CA . SER A 1 81 ? 3.077 -21.250 -37.683 1.00 85.44 81 SER A CA 1
ATOM 649 C C . SER A 1 81 ? 3.944 -22.387 -37.132 1.00 85.44 81 SER A C 1
ATOM 651 O O . SER A 1 81 ? 3.794 -22.750 -35.971 1.00 85.44 81 SER A O 1
ATOM 653 N N . GLY A 1 82 ? 4.818 -22.966 -37.963 1.00 84.12 82 GLY A N 1
ATOM 654 C CA . GLY A 1 82 ? 5.764 -24.010 -37.573 1.00 84.12 82 GLY A CA 1
ATOM 655 C C . GLY A 1 82 ? 7.158 -23.492 -37.216 1.00 84.12 82 GLY A C 1
ATOM 656 O O . GLY A 1 82 ? 8.053 -24.306 -37.006 1.00 84.12 82 GLY A O 1
ATOM 657 N N . TRP A 1 83 ? 7.380 -22.175 -37.201 1.00 86.50 83 TRP A N 1
ATOM 658 C CA . TRP A 1 83 ? 8.660 -21.613 -36.788 1.00 86.50 83 TRP A CA 1
ATOM 659 C C . TRP A 1 83 ? 8.846 -21.728 -35.278 1.00 86.50 83 TRP A C 1
ATOM 661 O O . TRP A 1 83 ? 7.968 -21.359 -34.501 1.00 86.50 83 TRP A O 1
ATOM 671 N N . ASP A 1 84 ? 10.029 -22.199 -34.897 1.00 78.62 84 ASP A N 1
ATOM 672 C CA . ASP A 1 84 ? 10.495 -22.264 -33.518 1.00 78.62 84 ASP A CA 1
ATOM 673 C C . ASP A 1 84 ? 11.574 -21.192 -33.348 1.00 78.62 84 ASP A C 1
ATOM 675 O O . ASP A 1 84 ? 12.757 -21.424 -33.594 1.00 78.62 84 ASP A O 1
ATOM 679 N N . LEU A 1 85 ? 11.136 -19.954 -33.108 1.00 85.94 85 LEU A N 1
ATOM 680 C CA . LEU A 1 85 ? 12.045 -18.823 -32.930 1.00 85.94 85 LEU A CA 1
ATOM 681 C C . LEU A 1 85 ? 12.286 -18.626 -31.441 1.00 85.94 85 LEU A C 1
ATOM 683 O O . LEU A 1 85 ? 11.326 -18.532 -30.680 1.00 85.94 85 LEU A O 1
ATOM 687 N N . ASP A 1 86 ? 13.546 -18.487 -31.051 1.00 86.06 86 ASP A N 1
ATOM 688 C CA . ASP A 1 86 ? 13.923 -18.188 -29.675 1.00 86.06 86 ASP A CA 1
ATOM 689 C C . ASP A 1 86 ? 14.720 -16.879 -29.612 1.00 86.06 86 ASP A C 1
ATOM 691 O O . ASP A 1 86 ? 15.440 -16.509 -30.545 1.00 86.06 86 ASP A O 1
ATOM 695 N N . MET A 1 87 ? 14.579 -16.167 -28.500 1.00 84.25 87 MET A N 1
ATOM 696 C CA . MET A 1 87 ? 15.346 -14.969 -28.166 1.00 84.25 87 MET A CA 1
ATOM 697 C C . MET A 1 87 ? 15.626 -14.925 -26.664 1.00 84.25 87 MET A C 1
ATOM 699 O O . MET A 1 87 ? 14.939 -15.586 -25.885 1.00 84.25 87 MET A O 1
ATOM 703 N N . SER A 1 88 ? 16.620 -14.148 -26.230 1.00 85.44 88 SER A N 1
ATOM 704 C CA . SER A 1 88 ? 16.862 -14.005 -24.791 1.00 85.44 88 SER A CA 1
ATOM 705 C C . SER A 1 88 ? 15.827 -13.081 -24.145 1.00 85.44 88 SER A C 1
ATOM 707 O O . SER A 1 88 ? 15.332 -12.134 -24.766 1.00 85.44 88 SER A O 1
ATOM 709 N N . LEU A 1 89 ? 15.538 -13.323 -22.866 1.00 76.00 89 LEU A N 1
ATOM 710 C CA . LEU A 1 89 ? 14.711 -12.434 -22.049 1.00 76.00 89 LEU A CA 1
ATOM 711 C C . LEU A 1 89 ? 15.273 -11.000 -22.039 1.00 76.00 89 LEU A C 1
ATOM 713 O O . LEU A 1 89 ? 14.514 -10.042 -22.169 1.00 76.00 89 LEU A O 1
ATOM 717 N N . ASP A 1 90 ? 16.600 -10.851 -22.001 1.00 77.31 90 ASP A N 1
ATOM 718 C CA . ASP A 1 90 ? 17.282 -9.548 -22.041 1.00 77.31 90 ASP A CA 1
ATOM 719 C C . ASP A 1 90 ? 16.991 -8.760 -23.325 1.00 77.31 90 ASP A C 1
ATOM 721 O O . ASP A 1 90 ? 16.796 -7.545 -23.291 1.00 77.31 90 ASP A O 1
ATOM 725 N N . GLN A 1 91 ? 16.927 -9.444 -24.472 1.00 82.19 91 GLN A N 1
ATOM 726 C CA . GLN A 1 91 ? 16.600 -8.803 -25.746 1.00 82.19 91 GLN A CA 1
ATOM 727 C C . GLN A 1 91 ? 15.149 -8.314 -25.774 1.00 82.19 91 GLN A C 1
ATOM 729 O O . GLN A 1 91 ? 14.888 -7.222 -26.275 1.00 82.19 91 GLN A O 1
ATOM 734 N N . MET A 1 92 ? 14.210 -9.083 -25.216 1.00 82.06 92 MET A N 1
ATOM 735 C CA . MET A 1 92 ? 12.805 -8.672 -25.125 1.00 82.06 92 MET A CA 1
ATOM 736 C C . MET A 1 92 ? 12.640 -7.458 -24.204 1.00 82.06 92 MET A C 1
ATOM 738 O O . MET A 1 92 ? 11.929 -6.516 -24.551 1.00 82.06 92 MET A O 1
ATOM 742 N N . LEU A 1 93 ? 13.348 -7.442 -23.069 1.00 75.25 93 LEU A N 1
ATOM 743 C CA . LEU A 1 93 ? 13.381 -6.301 -22.151 1.00 75.25 93 LEU A CA 1
ATOM 744 C C . LEU A 1 93 ? 13.904 -5.031 -22.842 1.00 75.25 93 LEU A C 1
ATOM 746 O O . LEU A 1 93 ? 13.271 -3.981 -22.752 1.00 75.25 93 LEU A O 1
ATOM 750 N N . ALA A 1 94 ? 14.997 -5.136 -23.604 1.00 79.00 94 ALA A N 1
ATOM 751 C CA . ALA A 1 94 ? 15.537 -4.011 -24.370 1.00 79.00 94 ALA A CA 1
ATOM 752 C C . ALA A 1 94 ? 14.555 -3.490 -25.440 1.00 79.00 94 ALA A C 1
ATOM 754 O O . ALA A 1 94 ? 14.448 -2.286 -25.660 1.00 79.00 94 ALA A O 1
ATOM 755 N N . MET A 1 95 ? 13.801 -4.380 -26.090 1.00 78.62 95 MET A N 1
ATOM 756 C CA . MET A 1 95 ? 12.797 -3.997 -27.090 1.00 78.62 95 MET A CA 1
ATOM 757 C C . MET A 1 95 ? 11.566 -3.321 -26.461 1.00 78.62 95 MET A C 1
ATOM 759 O O . MET A 1 95 ? 10.993 -2.407 -27.056 1.00 78.62 95 MET A O 1
ATOM 763 N N . LEU A 1 96 ? 11.164 -3.732 -25.254 1.00 72.12 96 LEU A N 1
ATOM 764 C CA . LEU A 1 96 ? 10.097 -3.075 -24.490 1.00 72.12 96 LEU A CA 1
ATOM 765 C C . LEU A 1 96 ? 10.497 -1.674 -24.014 1.00 72.12 96 LEU A C 1
ATOM 767 O O . LEU A 1 96 ? 9.652 -0.780 -23.981 1.00 72.12 96 LEU A O 1
ATOM 771 N N . ASP A 1 97 ? 11.772 -1.450 -23.700 1.00 65.88 97 ASP A N 1
ATOM 772 C CA . ASP A 1 97 ? 12.287 -0.123 -23.341 1.00 65.88 97 ASP A CA 1
ATOM 773 C C . ASP A 1 97 ? 12.176 0.890 -24.468 1.00 65.88 97 ASP A C 1
ATOM 775 O O . ASP A 1 97 ? 11.763 2.031 -24.257 1.00 65.88 97 ASP A O 1
ATOM 779 N N . GLU A 1 98 ? 12.554 0.487 -25.679 1.00 65.94 98 GLU A N 1
ATOM 780 C CA . GLU A 1 98 ? 12.448 1.363 -26.842 1.00 65.94 98 GLU A CA 1
ATOM 781 C C . GLU A 1 98 ? 10.988 1.726 -27.135 1.00 65.94 98 GLU A C 1
ATOM 783 O O . GLU A 1 98 ? 10.703 2.861 -27.515 1.00 65.94 98 GLU A O 1
ATOM 788 N N . ASN A 1 99 ? 10.060 0.795 -26.900 1.00 62.47 99 ASN A N 1
ATOM 789 C CA . ASN A 1 99 ? 8.645 0.976 -27.210 1.00 62.47 99 ASN A CA 1
ATOM 790 C C . ASN A 1 99 ? 7.870 1.735 -26.108 1.00 62.47 99 ASN A C 1
ATOM 792 O O . ASN A 1 99 ? 7.021 2.580 -26.394 1.00 62.47 99 ASN A O 1
ATOM 796 N N . SER A 1 100 ? 8.202 1.510 -24.833 1.00 56.06 100 SER A N 1
ATOM 797 C CA . SER A 1 100 ? 7.607 2.222 -23.686 1.00 56.06 100 SER A CA 1
ATOM 798 C C . SER A 1 100 ? 7.967 3.710 -23.648 1.00 56.06 100 SER A C 1
ATOM 800 O O . SER A 1 100 ? 7.164 4.521 -23.188 1.00 56.06 100 SER A O 1
ATOM 802 N N . ARG A 1 101 ? 9.105 4.107 -24.234 1.00 53.06 101 ARG A N 1
ATOM 803 C CA . ARG A 1 101 ? 9.445 5.523 -24.470 1.00 53.06 101 ARG A CA 1
ATOM 804 C C . ARG A 1 101 ? 8.465 6.245 -25.411 1.00 53.06 101 ARG A C 1
ATOM 806 O O . ARG A 1 101 ? 8.485 7.472 -25.443 1.00 53.06 101 ARG A O 1
ATOM 813 N N . GLY A 1 102 ? 7.628 5.521 -26.166 1.00 42.69 102 GLY A N 1
ATOM 814 C CA . GLY A 1 102 ? 6.667 6.086 -27.122 1.00 42.69 102 GLY A CA 1
ATOM 815 C C . GLY A 1 102 ? 5.199 6.113 -26.674 1.00 42.69 102 GLY A C 1
ATOM 816 O O . GLY A 1 102 ? 4.442 6.913 -27.211 1.00 42.69 102 GLY A O 1
ATOM 817 N N . ASN A 1 103 ? 4.790 5.292 -25.697 1.00 40.78 103 ASN A N 1
ATOM 818 C CA . ASN A 1 103 ? 3.373 5.042 -25.379 1.00 40.78 103 ASN A CA 1
ATOM 819 C C . ASN A 1 103 ? 3.047 5.145 -23.876 1.00 40.78 103 ASN A C 1
ATOM 821 O O . ASN A 1 103 ? 2.525 4.206 -23.278 1.00 40.78 103 ASN A O 1
ATOM 825 N N . ILE A 1 104 ? 3.292 6.300 -23.253 1.00 42.78 104 ILE A N 1
ATOM 826 C CA . ILE A 1 104 ? 2.661 6.617 -21.962 1.00 42.78 104 ILE A CA 1
ATOM 827 C C . ILE A 1 104 ? 1.511 7.604 -22.202 1.00 42.78 104 ILE A C 1
ATOM 829 O O . ILE A 1 104 ? 1.604 8.789 -21.891 1.00 42.78 104 ILE A O 1
ATOM 833 N N . GLU A 1 105 ? 0.397 7.121 -22.756 1.00 38.69 105 GLU A N 1
ATOM 834 C CA . GLU A 1 105 ? -0.876 7.838 -22.630 1.00 38.69 105 GLU A CA 1
ATOM 835 C C . GLU A 1 105 ? -1.432 7.615 -21.213 1.00 38.69 105 GLU A C 1
ATOM 837 O O . GLU A 1 105 ? -2.189 6.682 -20.948 1.00 38.69 105 GLU A O 1
ATOM 842 N N . VAL A 1 106 ? -1.054 8.488 -20.274 1.00 43.84 106 VAL A N 1
ATOM 843 C CA . VAL A 1 106 ? -1.684 8.571 -18.946 1.00 43.84 106 VAL A CA 1
ATOM 844 C C . VAL A 1 106 ? -3.075 9.194 -19.102 1.00 43.84 106 VAL A C 1
ATOM 846 O O . VAL A 1 106 ? -3.266 10.388 -18.872 1.00 43.84 106 VAL A O 1
ATOM 849 N N . GLN A 1 107 ? -4.076 8.416 -19.513 1.00 38.16 107 GLN A N 1
ATOM 850 C CA . GLN A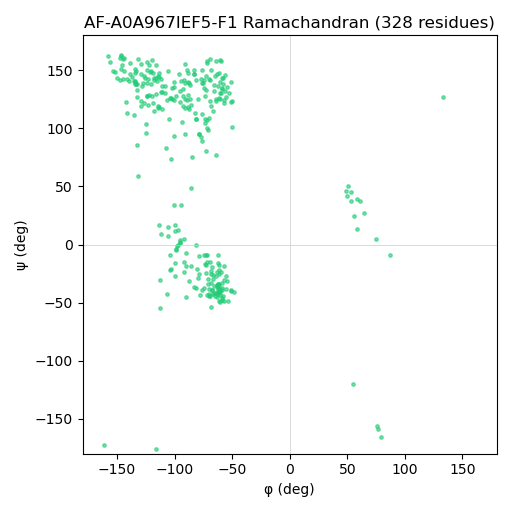 1 107 ? -5.453 8.912 -19.523 1.00 38.16 107 GLN A CA 1
ATOM 851 C C . GLN A 1 107 ? -6.070 8.820 -18.113 1.00 38.16 107 GLN A C 1
ATOM 853 O O . GLN A 1 107 ? -6.399 7.747 -17.618 1.00 38.16 107 GLN A O 1
ATOM 858 N N . ASN A 1 108 ? -6.250 9.986 -17.477 1.00 46.25 108 ASN A N 1
ATOM 859 C CA . ASN A 1 108 ? -7.161 10.254 -16.349 1.00 46.25 108 ASN A CA 1
ATOM 860 C C . ASN A 1 108 ? -6.993 9.424 -15.054 1.00 46.25 108 ASN A C 1
ATOM 862 O O . ASN A 1 108 ? -7.983 9.105 -14.390 1.00 46.25 108 ASN A O 1
ATOM 866 N N . LEU A 1 109 ? -5.763 9.128 -14.625 1.00 57.59 109 LEU A N 1
ATOM 867 C CA . LEU A 1 109 ? -5.528 8.617 -13.267 1.00 57.59 109 LEU A CA 1
ATOM 868 C C . LEU A 1 109 ? -5.692 9.737 -12.225 1.00 57.59 109 LEU A C 1
ATOM 870 O O . LEU A 1 109 ? -5.073 10.797 -12.323 1.00 57.59 109 LEU A O 1
ATOM 874 N N . LYS A 1 110 ? -6.514 9.496 -11.194 1.00 65.62 110 LYS A N 1
ATOM 875 C CA . LYS A 1 110 ? -6.568 10.365 -10.009 1.00 65.62 110 LYS A CA 1
ATOM 876 C C . LYS A 1 110 ? -5.298 10.155 -9.189 1.00 65.62 110 LYS A C 1
ATOM 878 O O . LYS A 1 110 ? -5.152 9.133 -8.526 1.00 65.62 110 LYS A O 1
ATOM 883 N N . ASN A 1 111 ? -4.409 11.141 -9.233 1.00 77.88 111 ASN A N 1
ATOM 884 C CA . ASN A 1 111 ? -3.124 11.121 -8.535 1.00 77.88 111 ASN A CA 1
ATOM 885 C C . ASN A 1 111 ? -3.145 11.915 -7.222 1.00 77.88 111 ASN A C 1
ATOM 887 O O . ASN A 1 111 ? -2.092 12.181 -6.649 1.00 77.88 111 ASN A O 1
ATOM 891 N N . GLU A 1 112 ? -4.325 12.315 -6.740 1.00 81.81 112 GLU A N 1
ATOM 892 C CA . GLU A 1 112 ? -4.441 12.947 -5.427 1.00 81.81 112 GLU A CA 1
ATOM 893 C C . GLU A 1 112 ? -3.827 12.019 -4.365 1.00 81.81 112 GLU A C 1
ATOM 895 O O . GLU A 1 112 ? -4.150 10.825 -4.333 1.00 81.81 112 GLU A O 1
ATOM 900 N N . PRO A 1 113 ? -2.895 12.524 -3.540 1.00 85.31 113 PRO A N 1
ATOM 901 C CA . PRO A 1 113 ? -2.276 11.717 -2.506 1.00 85.31 113 PRO A CA 1
ATOM 902 C C . PRO A 1 113 ? -3.341 11.249 -1.514 1.00 85.31 113 PRO A C 1
ATOM 904 O O . PRO A 1 113 ? -4.176 12.062 -1.099 1.00 85.31 113 PRO A O 1
ATOM 907 N N . PRO A 1 114 ? -3.316 9.970 -1.097 1.00 89.88 114 PRO A N 1
ATOM 908 C CA . PRO A 1 114 ? -4.135 9.553 0.025 1.00 89.88 114 PRO A CA 1
ATOM 909 C C . PRO A 1 114 ? -3.718 10.344 1.266 1.00 89.88 114 PRO A C 1
ATOM 911 O O . PRO A 1 114 ? -2.596 10.854 1.375 1.00 89.88 114 PRO A O 1
ATOM 914 N N . ARG A 1 115 ? -4.611 10.431 2.248 1.00 92.12 115 ARG A N 1
ATOM 915 C CA . ARG A 1 115 ? -4.238 10.996 3.540 1.00 92.12 115 ARG A CA 1
ATOM 916 C C . ARG A 1 115 ? -3.235 10.068 4.223 1.00 92.12 115 ARG A C 1
ATOM 918 O O . ARG A 1 115 ? -3.594 8.971 4.628 1.00 92.12 115 ARG A O 1
ATOM 925 N N . VAL A 1 116 ? -2.007 10.526 4.419 1.00 94.19 116 VAL A N 1
ATOM 926 C CA . VAL A 1 116 ? -0.988 9.741 5.126 1.00 94.19 116 VAL A CA 1
ATOM 927 C C . VAL A 1 116 ? -1.003 10.086 6.613 1.00 94.19 116 VAL A C 1
ATOM 929 O O . VAL A 1 116 ? -0.938 11.258 6.992 1.00 94.19 116 VAL A O 1
ATOM 932 N N . PHE A 1 117 ? -1.092 9.071 7.464 1.00 95.25 117 PHE A N 1
ATOM 933 C CA . PHE A 1 117 ? -0.868 9.191 8.899 1.00 95.25 117 PHE A CA 1
ATOM 934 C C . PHE A 1 117 ? 0.534 8.695 9.232 1.00 95.25 117 PHE A C 1
ATOM 936 O O . PHE A 1 117 ? 0.931 7.632 8.772 1.00 95.25 117 PHE A O 1
ATOM 943 N N . TYR A 1 118 ? 1.254 9.438 10.068 1.00 96.25 118 TYR A N 1
ATOM 944 C CA . TYR A 1 118 ? 2.538 9.005 10.607 1.00 96.25 118 TYR A CA 1
ATOM 945 C C . TYR A 1 118 ? 2.420 8.717 12.105 1.00 96.25 118 TYR A C 1
ATOM 947 O O . TYR A 1 118 ? 1.766 9.479 12.832 1.00 96.25 118 TYR A O 1
ATOM 955 N N . ARG A 1 119 ? 3.005 7.607 12.565 1.00 95.19 119 ARG A N 1
ATOM 956 C CA . ARG A 1 119 ? 3.062 7.201 13.976 1.00 95.19 119 ARG A CA 1
ATOM 957 C C . ARG A 1 119 ? 4.429 6.637 14.334 1.00 95.19 119 ARG A C 1
ATOM 959 O O . ARG A 1 119 ? 5.051 5.969 13.524 1.00 95.19 119 ARG A O 1
ATOM 966 N N . THR A 1 120 ? 4.841 6.881 15.571 1.00 94.31 120 THR A N 1
ATOM 967 C CA . THR A 1 120 ? 6.095 6.391 16.166 1.00 94.31 120 THR A CA 1
ATOM 968 C C . THR A 1 120 ? 5.853 5.250 17.163 1.00 94.31 120 THR A C 1
ATOM 970 O O . THR A 1 120 ? 6.697 4.934 17.998 1.00 94.31 120 THR A O 1
ATOM 973 N N . HIS A 1 121 ? 4.658 4.659 17.131 1.00 90.81 121 HIS A N 1
ATOM 974 C CA . HIS A 1 121 ? 4.219 3.570 18.000 1.00 90.81 121 HIS A CA 1
ATOM 975 C C . HIS A 1 121 ? 3.249 2.659 17.237 1.00 90.81 121 HIS A C 1
ATOM 977 O O . HIS A 1 121 ? 2.650 3.121 16.259 1.00 90.81 121 HIS A O 1
ATOM 983 N N . PRO A 1 122 ? 3.036 1.406 17.690 1.00 88.75 122 PRO A N 1
ATOM 984 C CA . PRO A 1 122 ? 2.131 0.470 17.031 1.00 88.75 122 PRO A CA 1
ATOM 985 C C . PRO A 1 122 ? 0.755 1.084 16.767 1.00 88.75 122 PRO A C 1
ATOM 987 O O . PRO A 1 122 ? 0.067 1.550 17.683 1.00 88.75 122 PRO A O 1
ATOM 990 N N . ALA A 1 123 ? 0.352 1.096 15.502 1.00 90.62 123 ALA A N 1
ATOM 991 C CA . ALA A 1 123 ? -0.904 1.675 15.056 1.00 90.62 123 ALA A CA 1
ATOM 992 C C . ALA A 1 123 ? -1.501 0.846 13.920 1.00 90.62 123 ALA A C 1
ATOM 994 O O . ALA A 1 123 ? -0.779 0.248 13.128 1.00 90.62 123 ALA A O 1
ATOM 995 N N . LEU A 1 124 ? -2.830 0.840 13.835 1.00 88.44 124 LEU A N 1
ATOM 996 C CA . LEU A 1 124 ? -3.582 0.174 12.782 1.00 88.44 124 LEU A CA 1
ATOM 997 C C . LEU A 1 124 ? -4.507 1.165 12.089 1.00 88.44 124 LEU A C 1
ATOM 999 O O . LEU A 1 124 ? -5.328 1.818 12.739 1.00 88.44 124 LEU A O 1
ATOM 1003 N N . LEU A 1 125 ? -4.424 1.218 10.762 1.00 90.19 125 LEU A N 1
ATOM 1004 C CA . LEU A 1 125 ? -5.371 1.951 9.939 1.00 90.19 125 LEU A CA 1
ATOM 1005 C C . LEU A 1 125 ? -6.575 1.074 9.598 1.00 90.19 125 LEU A C 1
ATOM 1007 O O . LEU A 1 125 ? -6.452 -0.005 9.027 1.00 90.19 125 LEU A O 1
ATOM 1011 N N . VAL A 1 126 ? -7.759 1.577 9.918 1.00 90.75 126 VAL A N 1
ATOM 1012 C CA . VAL A 1 126 ? -9.042 0.975 9.578 1.00 90.75 126 VAL A CA 1
ATOM 1013 C C . VAL A 1 126 ? -9.753 1.898 8.600 1.00 90.75 126 VAL A C 1
ATOM 1015 O O . VAL A 1 126 ? -10.068 3.049 8.914 1.00 90.75 126 VAL A O 1
ATOM 1018 N N . LEU A 1 127 ? -10.016 1.386 7.403 1.00 86.06 127 LEU A N 1
ATOM 1019 C CA . LEU A 1 127 ? -10.733 2.113 6.362 1.00 86.06 127 LEU A CA 1
ATOM 1020 C C . LEU A 1 127 ? -12.231 1.803 6.432 1.00 86.06 127 LEU A C 1
ATOM 1022 O O . LEU A 1 127 ? -12.637 0.643 6.535 1.00 86.06 127 LEU A O 1
ATOM 1026 N N . ILE A 1 128 ? -13.054 2.844 6.363 1.00 89.38 128 ILE A N 1
ATOM 1027 C CA . ILE A 1 128 ? -14.500 2.760 6.142 1.00 89.38 128 ILE A CA 1
ATOM 1028 C C . ILE A 1 128 ? -14.790 3.616 4.907 1.00 89.38 128 ILE A C 1
ATOM 1030 O O . ILE A 1 128 ? -14.345 4.751 4.834 1.00 89.38 128 ILE A O 1
ATOM 1034 N N . ASP A 1 129 ? -15.485 3.086 3.908 1.00 84.62 129 ASP A N 1
ATOM 1035 C CA . ASP A 1 129 ? -15.795 3.836 2.685 1.00 84.62 129 ASP A CA 1
ATOM 1036 C C . ASP A 1 129 ? -16.950 4.823 2.936 1.00 84.62 129 ASP A C 1
ATOM 1038 O O . ASP A 1 129 ? -18.132 4.462 2.859 1.00 84.62 129 ASP A O 1
ATOM 1042 N N . GLY A 1 130 ? -16.601 6.059 3.306 1.00 91.06 130 GLY A N 1
ATOM 1043 C CA . GLY A 1 130 ? -17.532 7.091 3.758 1.00 91.06 130 GLY A CA 1
ATOM 1044 C C . GLY A 1 130 ? -18.045 6.874 5.188 1.00 91.06 130 GLY A C 1
ATOM 1045 O O . GLY A 1 130 ? -17.415 6.215 6.013 1.00 91.06 130 GLY A O 1
ATOM 1046 N N . GLU A 1 131 ? -19.212 7.446 5.500 1.00 95.44 131 GLU A N 1
ATOM 1047 C CA . GLU A 1 131 ? -19.855 7.263 6.810 1.00 95.44 131 GLU A CA 1
ATOM 1048 C C . GLU A 1 131 ? -20.246 5.788 7.057 1.00 95.44 131 GLU A C 1
ATOM 1050 O O . GLU A 1 131 ? -20.634 5.093 6.110 1.00 95.44 131 GLU A O 1
ATOM 1055 N N . PRO A 1 132 ? -20.200 5.280 8.308 1.00 96.12 132 PRO A N 1
ATOM 1056 C CA . PRO A 1 132 ? -20.513 3.883 8.610 1.00 96.12 132 PRO A CA 1
ATOM 1057 C C . PRO A 1 132 ? -21.916 3.464 8.150 1.00 96.12 132 PRO A C 1
ATOM 1059 O O . PRO A 1 132 ? -22.928 4.007 8.598 1.00 96.12 132 PRO A O 1
ATOM 1062 N N . LYS A 1 133 ? -21.988 2.437 7.298 1.00 95.00 133 LYS A N 1
ATOM 1063 C CA . LYS A 1 133 ? -23.248 1.827 6.852 1.00 95.00 133 LYS A CA 1
ATOM 1064 C C . LYS A 1 133 ? -23.564 0.637 7.752 1.00 95.00 133 LYS A C 1
ATOM 1066 O O . LYS A 1 133 ? -22.916 -0.404 7.658 1.00 95.00 133 LYS A O 1
ATOM 1071 N N . LEU A 1 134 ? -24.538 0.815 8.645 1.00 96.44 134 LEU A N 1
ATOM 1072 C CA . LEU A 1 134 ? -24.933 -0.188 9.635 1.00 96.44 134 LEU A CA 1
ATOM 1073 C C . LEU A 1 134 ? -26.011 -1.120 9.078 1.00 96.44 134 LEU A C 1
ATOM 1075 O O . LEU A 1 134 ? -27.082 -0.668 8.680 1.00 96.44 134 LEU A O 1
ATOM 1079 N N . GLN A 1 135 ? -25.738 -2.423 9.102 1.00 94.38 135 GLN A N 1
ATOM 1080 C CA . GLN A 1 135 ? -26.688 -3.464 8.721 1.00 94.38 135 GLN A CA 1
ATOM 1081 C C . GLN A 1 135 ? -27.014 -4.359 9.927 1.00 94.38 135 GLN A C 1
ATOM 1083 O O . GLN A 1 135 ? -26.086 -4.838 10.582 1.00 94.38 135 GLN A O 1
ATOM 1088 N N . PRO A 1 136 ? -28.298 -4.613 10.241 1.00 95.69 136 PRO A N 1
ATOM 1089 C CA . PRO A 1 136 ? -28.671 -5.517 11.326 1.00 95.69 136 PRO A CA 1
ATOM 1090 C C . PRO A 1 136 ? -28.127 -6.933 11.123 1.00 95.69 136 PRO A C 1
ATOM 1092 O O . PRO A 1 136 ? -28.113 -7.442 10.003 1.00 95.69 136 PRO A O 1
ATOM 1095 N N . ILE A 1 137 ? -27.729 -7.578 12.220 1.00 91.56 137 ILE A N 1
ATOM 1096 C CA . ILE A 1 137 ? -27.406 -9.006 12.244 1.00 91.56 137 ILE A CA 1
ATOM 1097 C C . ILE A 1 137 ? -28.610 -9.747 12.822 1.00 91.56 137 ILE A C 1
ATOM 1099 O O . ILE A 1 137 ? -29.071 -9.435 13.922 1.00 91.56 137 ILE A O 1
ATOM 1103 N N . GLU A 1 138 ? -29.132 -10.715 12.072 1.00 90.81 138 GLU A N 1
ATOM 1104 C CA . GLU A 1 138 ? -30.343 -11.447 12.441 1.00 90.81 138 GLU A CA 1
ATOM 1105 C C . GLU A 1 138 ? -30.206 -12.142 13.807 1.00 90.81 138 GLU A C 1
ATOM 1107 O O . GLU A 1 138 ? -29.164 -12.708 14.152 1.00 90.81 138 GLU A O 1
ATOM 1112 N N . GLY A 1 139 ? -31.267 -12.068 14.618 1.00 90.25 139 GLY A N 1
ATOM 1113 C CA . GLY A 1 139 ? -31.278 -12.652 15.961 1.00 90.25 139 GLY A CA 1
ATOM 1114 C C . GLY A 1 139 ? -30.280 -12.004 16.929 1.00 90.25 139 GLY A C 1
ATOM 1115 O O . GLY A 1 139 ? -29.790 -12.677 17.839 1.00 90.25 139 GLY A O 1
ATOM 1116 N N . SER A 1 140 ? -29.933 -10.730 16.718 1.00 93.06 140 SER A N 1
ATOM 1117 C CA . SER A 1 140 ? -29.033 -9.958 17.574 1.00 93.06 140 SER A CA 1
ATOM 1118 C C . SER A 1 140 ? -29.425 -8.476 17.626 1.00 93.06 140 SER A C 1
ATOM 1120 O O . SER A 1 140 ? -30.142 -7.960 16.775 1.00 93.06 140 SER A O 1
ATOM 1122 N N . ARG A 1 141 ? -28.921 -7.775 18.644 1.00 92.69 141 ARG A N 1
ATOM 1123 C CA . ARG A 1 141 ? -28.990 -6.307 18.802 1.00 92.69 141 ARG A CA 1
ATOM 1124 C C . ARG A 1 141 ? -27.720 -5.596 18.327 1.00 92.69 141 ARG A C 1
ATOM 1126 O O . ARG A 1 141 ? -27.496 -4.424 18.633 1.00 92.69 141 ARG A O 1
ATOM 1133 N N . VAL A 1 142 ? -26.873 -6.332 17.621 1.00 96.06 142 VAL A N 1
ATOM 1134 C CA . VAL A 1 142 ? -25.614 -5.876 17.045 1.00 96.06 142 VAL A CA 1
ATOM 1135 C C . VAL A 1 142 ? -25.826 -5.607 15.556 1.00 96.06 142 VAL A C 1
ATOM 1137 O O . VAL A 1 142 ? -26.515 -6.361 14.870 1.00 96.06 142 VAL A O 1
ATOM 1140 N N . MET A 1 143 ? -25.226 -4.535 15.051 1.00 96.31 143 MET A N 1
ATOM 1141 C CA . MET A 1 143 ? -25.217 -4.189 13.629 1.00 96.31 143 MET A CA 1
ATOM 1142 C C . MET A 1 143 ? -23.794 -4.274 13.074 1.00 96.31 143 MET A C 1
ATOM 1144 O O . MET A 1 143 ? -22.850 -3.943 13.781 1.00 96.31 143 MET A O 1
ATOM 1148 N N . ARG A 1 144 ? -23.616 -4.699 11.823 1.00 93.00 144 ARG A N 1
ATOM 1149 C CA . ARG A 1 144 ? -22.321 -4.742 11.126 1.00 93.00 144 ARG A CA 1
ATOM 1150 C C . ARG A 1 144 ? -22.079 -3.441 10.363 1.00 93.00 144 ARG A C 1
ATOM 1152 O O . ARG A 1 144 ? -22.994 -2.950 9.709 1.00 93.00 144 ARG A O 1
ATOM 1159 N N . VAL A 1 145 ? -20.852 -2.923 10.390 1.00 94.31 145 VAL A N 1
ATOM 1160 C CA . VAL A 1 145 ? -20.397 -1.889 9.446 1.00 94.31 145 VAL A CA 1
ATOM 1161 C C . VAL A 1 145 ? -20.001 -2.586 8.146 1.00 94.31 145 VAL A C 1
ATOM 1163 O O . VAL A 1 145 ? -19.010 -3.310 8.110 1.00 94.31 145 VAL A O 1
ATOM 1166 N N . VAL A 1 146 ? -20.798 -2.431 7.089 1.00 89.69 146 VAL A N 1
ATOM 1167 C CA . VAL A 1 146 ? -20.633 -3.248 5.868 1.00 89.69 146 VAL A CA 1
ATOM 1168 C C . VAL A 1 146 ? -19.726 -2.635 4.809 1.00 89.69 146 VAL A C 1
ATOM 1170 O O . VAL A 1 146 ? -19.268 -3.342 3.920 1.00 89.69 146 VAL A O 1
ATOM 1173 N N . ASN A 1 147 ? -19.435 -1.343 4.920 1.00 89.44 147 ASN A N 1
ATOM 1174 C CA . ASN A 1 147 ? -18.515 -0.600 4.062 1.00 89.44 147 ASN A CA 1
ATOM 1175 C C . ASN A 1 147 ? -17.095 -0.530 4.642 1.00 89.44 147 ASN A C 1
ATOM 1177 O O . ASN A 1 147 ? -16.411 0.475 4.486 1.00 89.44 147 ASN A O 1
ATOM 1181 N N . SER A 1 148 ? -16.660 -1.580 5.336 1.00 86.12 148 SER A N 1
ATOM 1182 C CA . SER A 1 148 ? -15.286 -1.735 5.805 1.00 86.12 148 SER A CA 1
ATOM 1183 C C . SER A 1 148 ? -14.807 -3.154 5.496 1.00 86.12 148 SER A C 1
ATOM 1185 O O . SER A 1 148 ? -15.588 -4.098 5.672 1.00 86.12 148 SER A O 1
ATOM 1187 N N . PRO A 1 149 ? -13.550 -3.337 5.050 1.00 80.31 149 PRO A N 1
ATOM 1188 C CA . PRO A 1 149 ? -12.950 -4.666 4.969 1.00 80.31 149 PRO A CA 1
ATOM 1189 C C . PRO A 1 149 ? -12.750 -5.270 6.367 1.00 80.31 149 PRO A C 1
ATOM 1191 O O . PRO A 1 149 ? -12.844 -6.484 6.536 1.00 80.31 149 PRO A O 1
ATOM 1194 N N . MET A 1 150 ? -12.535 -4.428 7.383 1.00 81.00 150 MET A N 1
ATOM 1195 C CA . MET A 1 150 ? -12.427 -4.863 8.770 1.00 81.00 150 MET A CA 1
ATOM 1196 C C . MET A 1 150 ? -13.810 -5.187 9.327 1.00 81.00 150 MET A C 1
ATOM 1198 O O . MET A 1 150 ? -14.782 -4.457 9.120 1.00 81.00 150 MET A O 1
ATOM 1202 N N . TYR A 1 151 ? -13.907 -6.273 10.090 1.00 83.44 151 TYR A N 1
ATOM 1203 C CA . TYR A 1 151 ? -15.167 -6.641 10.720 1.00 83.44 151 TYR A CA 1
ATOM 1204 C C . TYR A 1 151 ? -15.402 -5.793 11.973 1.00 83.44 151 TYR A C 1
ATOM 1206 O O . TYR A 1 151 ? -14.924 -6.093 13.069 1.00 83.44 151 TYR A O 1
ATOM 1214 N N . ILE A 1 152 ? -16.160 -4.715 11.787 1.00 91.50 152 ILE A N 1
ATOM 1215 C CA . ILE A 1 152 ? -16.576 -3.795 12.843 1.00 91.50 152 ILE A CA 1
ATOM 1216 C C . ILE A 1 152 ? -18.064 -3.997 13.104 1.00 91.50 152 ILE A C 1
ATOM 1218 O O . ILE A 1 152 ? -18.876 -4.071 12.175 1.00 91.50 152 ILE A O 1
ATOM 1222 N N . VAL A 1 153 ? -18.437 -4.032 14.378 1.00 95.12 153 VAL A N 1
ATOM 1223 C CA . VAL A 1 153 ? -19.834 -4.111 14.798 1.00 95.12 153 VAL A CA 1
ATOM 1224 C C . VAL A 1 153 ? -20.219 -2.975 15.728 1.00 95.12 153 VAL A C 1
ATOM 1226 O O . VAL A 1 153 ? -19.373 -2.390 16.389 1.00 95.12 153 VAL A O 1
ATOM 1229 N N . PHE A 1 154 ? -21.507 -2.669 15.799 1.00 97.94 154 PHE A N 1
ATOM 1230 C CA . PHE A 1 154 ? -22.092 -1.653 16.658 1.00 97.94 154 PHE A CA 1
ATOM 1231 C C . PHE A 1 154 ? -23.156 -2.285 17.555 1.00 97.94 154 PHE A C 1
ATOM 1233 O O . PHE A 1 154 ? -24.135 -2.848 17.064 1.00 97.94 154 PHE A O 1
ATOM 1240 N N . GLU A 1 155 ? -22.976 -2.198 18.871 1.00 96.94 155 GLU A N 1
ATOM 1241 C CA . GLU A 1 155 ? -23.967 -2.646 19.850 1.00 96.94 155 GLU A CA 1
ATOM 1242 C C . GLU A 1 155 ? -24.949 -1.498 20.124 1.00 96.94 155 GLU A C 1
ATOM 1244 O O . GLU A 1 155 ? -24.569 -0.420 20.592 1.00 96.94 155 GLU A O 1
ATOM 1249 N N . THR A 1 156 ? -26.219 -1.713 19.780 1.00 96.12 156 THR A N 1
ATOM 1250 C CA . THR A 1 156 ? -27.228 -0.643 19.726 1.00 96.12 156 THR A CA 1
ATOM 1251 C C . THR A 1 156 ? -27.659 -0.109 21.090 1.00 96.12 156 THR A C 1
ATOM 1253 O O . THR A 1 156 ? -27.998 1.070 21.199 1.00 96.12 156 THR A O 1
ATOM 1256 N N . SER A 1 157 ? -27.631 -0.938 22.135 1.00 95.50 157 SER A N 1
ATOM 1257 C CA . SER A 1 157 ? -28.041 -0.552 23.491 1.00 95.50 157 SER A CA 1
ATOM 1258 C C . SER A 1 157 ? -26.968 0.300 24.174 1.00 95.50 157 SER A C 1
ATOM 1260 O O . SER A 1 157 ? -27.282 1.274 24.854 1.00 95.50 157 SER A O 1
ATOM 1262 N N . LEU A 1 158 ? -25.698 -0.044 23.956 1.00 96.19 158 LEU A N 1
ATOM 1263 C CA . LEU A 1 158 ? -24.521 0.629 24.509 1.00 96.19 158 LEU A CA 1
ATOM 1264 C C . LEU A 1 158 ? -23.989 1.749 23.614 1.00 96.19 158 LEU A C 1
ATOM 1266 O O . LEU A 1 158 ? -23.070 2.466 24.013 1.00 96.19 158 LEU A O 1
ATOM 1270 N N . LYS A 1 159 ? -24.541 1.889 22.404 1.00 96.94 159 LYS A N 1
ATOM 1271 C CA . LYS A 1 159 ? -24.137 2.876 21.395 1.00 96.94 159 LYS A CA 1
ATOM 1272 C C . LYS A 1 159 ? -22.622 2.899 21.182 1.00 96.94 159 LYS A C 1
ATOM 1274 O O . LYS A 1 159 ? -22.000 3.959 21.178 1.00 96.94 159 LYS A O 1
ATOM 1279 N N . SER A 1 160 ? -22.032 1.715 21.063 1.00 97.88 160 SER A N 1
ATOM 1280 C CA . SER A 1 160 ? -20.583 1.538 20.993 1.00 97.88 160 SER A CA 1
ATOM 1281 C C . SER A 1 160 ? -20.205 0.602 19.856 1.00 97.88 160 SER A C 1
ATOM 1283 O O . SER A 1 160 ? -20.847 -0.426 19.636 1.00 97.88 160 SER A O 1
ATOM 1285 N N . TYR A 1 161 ? -19.150 0.975 19.144 1.00 98.00 161 TYR A N 1
ATOM 1286 C CA . TYR A 1 161 ? -18.492 0.160 18.139 1.00 98.00 161 TYR A CA 1
ATOM 1287 C C . TYR A 1 161 ? -17.505 -0.795 18.800 1.00 98.00 161 TYR A C 1
ATOM 1289 O O . TYR A 1 161 ? -16.876 -0.438 19.796 1.00 98.00 161 TYR A O 1
ATOM 1297 N N . TYR A 1 162 ? -17.358 -1.979 18.216 1.00 95.75 162 TYR A N 1
ATOM 1298 C CA . TYR A 1 162 ? -16.425 -3.018 18.617 1.00 95.75 162 TYR A CA 1
ATOM 1299 C C . TYR A 1 162 ? -15.703 -3.566 17.388 1.00 95.75 162 TYR A C 1
ATOM 1301 O O . TYR A 1 162 ? -16.314 -3.796 16.344 1.00 95.75 162 TYR A O 1
ATOM 1309 N N . LEU A 1 163 ? -14.404 -3.782 17.534 1.00 90.88 163 LEU A N 1
ATOM 1310 C CA . LEU A 1 163 ? -13.511 -4.313 16.515 1.00 90.88 163 LEU A CA 1
ATOM 1311 C C . LEU A 1 163 ? -12.683 -5.422 17.163 1.00 90.88 163 LEU A C 1
ATOM 1313 O O . LEU A 1 163 ? -12.161 -5.232 18.264 1.00 90.88 163 LEU A O 1
ATOM 1317 N N . LYS A 1 164 ? -12.578 -6.564 16.485 1.00 85.25 164 LYS A N 1
ATOM 1318 C CA . LYS A 1 164 ? -11.701 -7.663 16.890 1.00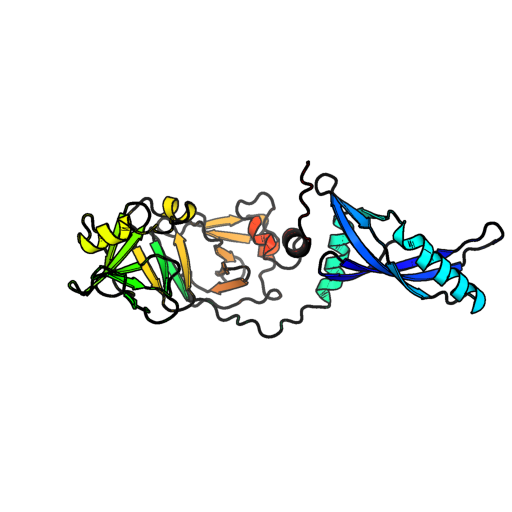 85.25 164 LYS A CA 1
ATOM 1319 C C . LYS A 1 164 ? -10.450 -7.649 16.019 1.00 85.25 164 LYS A C 1
ATOM 1321 O O . LYS A 1 164 ? -10.559 -7.507 14.803 1.00 85.25 164 LYS A O 1
ATOM 1326 N N . ILE A 1 165 ? -9.287 -7.800 16.640 1.00 78.25 165 ILE A N 1
ATOM 1327 C CA . ILE A 1 165 ? -7.984 -7.858 15.979 1.00 78.25 165 ILE A CA 1
ATOM 1328 C C . ILE A 1 165 ? -7.210 -9.015 16.605 1.00 78.25 165 ILE A C 1
ATOM 1330 O O . ILE A 1 165 ? -6.876 -8.961 17.787 1.00 78.25 165 ILE A O 1
ATOM 1334 N N . GLY A 1 166 ? -6.969 -10.083 15.841 1.00 76.12 166 GLY A N 1
ATOM 1335 C CA . GLY A 1 166 ? -6.504 -11.346 16.419 1.00 76.12 166 GLY A CA 1
ATOM 1336 C C . GLY A 1 166 ? -7.466 -11.816 17.517 1.00 76.12 166 GLY A C 1
ATOM 1337 O O . GLY A 1 166 ? -8.663 -11.991 17.267 1.00 76.12 166 GLY A O 1
ATOM 1338 N N . ASP A 1 167 ? -6.956 -11.949 18.741 1.00 77.81 167 ASP A N 1
ATOM 1339 C CA . ASP A 1 167 ? -7.741 -12.282 19.938 1.00 77.81 167 ASP A CA 1
ATOM 1340 C C . ASP A 1 167 ? -8.104 -11.068 20.806 1.00 77.81 167 ASP A C 1
ATOM 1342 O O . ASP A 1 167 ? -8.845 -11.194 21.784 1.00 77.81 167 ASP A O 1
ATOM 1346 N N . GLU A 1 168 ? -7.626 -9.877 20.448 1.00 85.31 168 GLU A N 1
ATOM 1347 C CA . GLU A 1 168 ? -7.903 -8.654 21.189 1.00 85.31 168 GLU A CA 1
ATOM 1348 C C . GLU A 1 168 ? -9.169 -7.951 20.697 1.00 85.31 168 GLU A C 1
ATOM 1350 O O . GLU A 1 168 ? -9.534 -7.983 19.518 1.00 85.31 168 GLU A O 1
ATOM 1355 N N . TRP A 1 169 ? -9.830 -7.256 21.622 1.00 90.56 169 TRP A N 1
ATOM 1356 C CA . TRP A 1 169 ? -11.007 -6.450 21.338 1.00 90.56 169 TRP A CA 1
ATOM 1357 C C . TRP A 1 169 ? -10.754 -4.980 21.616 1.00 90.56 169 TRP A C 1
ATOM 1359 O O . TRP A 1 169 ? -10.128 -4.608 22.609 1.00 90.56 169 TRP A O 1
ATOM 1369 N N . PHE A 1 170 ? -11.331 -4.138 20.767 1.00 94.06 170 PHE A N 1
ATOM 1370 C CA . PHE A 1 170 ? -11.298 -2.690 20.880 1.00 94.06 170 PHE A CA 1
ATOM 1371 C C . PHE A 1 170 ? -12.719 -2.148 20.835 1.00 94.06 170 PHE A C 1
ATOM 1373 O O . PHE A 1 170 ? -13.558 -2.682 20.113 1.00 94.06 170 PHE A O 1
ATOM 1380 N N . ALA A 1 171 ? -12.986 -1.079 21.584 1.00 97.12 171 ALA A N 1
ATOM 1381 C CA . ALA A 1 171 ? -14.276 -0.405 21.580 1.00 97.12 171 ALA A CA 1
ATOM 1382 C C . ALA A 1 171 ? -14.147 1.117 21.478 1.00 97.12 171 ALA A C 1
ATOM 1384 O O . ALA A 1 171 ? -13.194 1.710 21.994 1.00 97.12 171 ALA A O 1
ATOM 1385 N N . SER A 1 172 ? -15.136 1.756 20.852 1.00 98.00 172 SER A N 1
ATOM 1386 C CA . SER A 1 172 ? -15.259 3.215 20.805 1.00 98.00 172 SER A CA 1
ATOM 1387 C C . SER A 1 172 ? -16.723 3.658 20.704 1.00 98.00 172 SER A C 1
ATOM 1389 O O . SER A 1 172 ? -17.494 3.018 19.994 1.00 98.00 172 SER A O 1
ATOM 1391 N N . PRO A 1 173 ? -17.144 4.766 21.344 1.00 97.31 173 PRO A N 1
ATOM 1392 C CA . PRO A 1 173 ? -18.496 5.308 21.161 1.00 97.31 173 PRO A CA 1
ATOM 1393 C C . PRO A 1 173 ? -18.732 5.903 19.759 1.00 97.31 173 PRO A C 1
ATOM 1395 O O . PRO A 1 173 ? -19.870 6.164 19.382 1.00 97.31 173 PRO A O 1
ATOM 1398 N N . GLN A 1 174 ? -17.672 6.148 18.982 1.00 96.94 174 GLN A N 1
ATOM 1399 C CA . GLN A 1 174 ? -17.742 6.688 17.623 1.00 96.94 174 GLN A CA 1
ATOM 1400 C C . GLN A 1 174 ? -16.805 5.888 16.720 1.00 96.94 174 GLN A C 1
ATOM 1402 O O . GLN A 1 174 ? -15.697 5.568 17.141 1.00 96.94 174 GLN A O 1
ATOM 1407 N N . ALA A 1 175 ? -17.209 5.602 15.480 1.00 94.81 175 ALA A N 1
ATOM 1408 C CA . ALA A 1 175 ? -16.358 4.856 14.552 1.00 94.81 175 ALA A CA 1
ATOM 1409 C C . ALA A 1 175 ? -15.034 5.600 14.294 1.00 94.81 175 ALA A C 1
ATOM 1411 O O . ALA A 1 175 ? -13.965 5.042 14.521 1.00 94.81 175 ALA A O 1
ATOM 1412 N N . LYS A 1 176 ? -15.084 6.898 13.965 1.00 94.44 176 LYS A N 1
ATOM 1413 C CA . LYS A 1 176 ? -13.909 7.790 13.911 1.00 94.44 176 LYS A CA 1
ATOM 1414 C C . LYS A 1 176 ? -13.570 8.411 15.273 1.00 94.44 176 LYS A C 1
ATOM 1416 O O . LYS A 1 176 ? -13.428 9.624 15.405 1.00 94.44 176 LYS A O 1
ATOM 1421 N N . GLY A 1 177 ? -13.510 7.575 16.306 1.00 92.81 177 GLY A N 1
ATOM 1422 C CA . GLY A 1 177 ? -13.274 7.977 17.691 1.00 92.81 177 GLY A CA 1
ATOM 1423 C C . GLY A 1 177 ? -11.976 7.431 18.277 1.00 92.81 177 GLY A C 1
ATOM 1424 O O . GLY A 1 177 ? -11.189 6.758 17.618 1.00 92.81 177 GLY A O 1
ATOM 1425 N N . LYS A 1 178 ? -11.764 7.701 19.570 1.00 94.75 178 LYS A N 1
ATOM 1426 C CA . LYS A 1 178 ? -10.688 7.064 20.335 1.00 94.75 178 LYS A CA 1
ATOM 1427 C C . LYS A 1 178 ? -11.102 5.636 20.675 1.00 94.75 178 LYS A C 1
ATOM 1429 O O . LYS A 1 178 ? -12.028 5.439 21.467 1.00 94.75 178 LYS A O 1
ATOM 1434 N N . TRP A 1 179 ? -10.420 4.661 20.094 1.00 95.75 179 TRP A N 1
ATOM 1435 C CA . TRP A 1 179 ? -10.600 3.250 20.415 1.00 95.75 179 TRP A CA 1
ATOM 1436 C C . TRP A 1 179 ? -9.784 2.866 21.644 1.00 95.75 179 TRP A C 1
ATOM 1438 O O . TRP A 1 179 ? -8.719 3.427 21.908 1.00 95.75 179 TRP A O 1
ATOM 1448 N N . ARG A 1 180 ? -10.305 1.930 22.434 1.00 93.88 180 ARG A N 1
ATOM 1449 C CA . ARG A 1 180 ? -9.629 1.403 23.622 1.00 93.88 180 ARG A CA 1
ATOM 1450 C C . ARG A 1 180 ? -9.737 -0.107 23.649 1.00 93.88 180 ARG A C 1
ATOM 1452 O O . ARG A 1 180 ? -10.801 -0.637 23.347 1.00 93.88 180 ARG A O 1
ATOM 1459 N N . SER A 1 181 ? -8.662 -0.765 24.066 1.00 92.06 181 SER A N 1
ATOM 1460 C CA . SER A 1 181 ? -8.669 -2.201 24.339 1.00 92.06 181 SER A CA 1
ATOM 1461 C C . SER A 1 181 ? -9.704 -2.527 25.424 1.00 92.06 181 SER A C 1
ATOM 1463 O O . SER A 1 181 ? -9.786 -1.835 26.445 1.00 92.06 181 SER A O 1
ATOM 1465 N N . VAL A 1 182 ? -10.496 -3.570 25.193 1.00 93.00 182 VAL A N 1
ATOM 1466 C CA . VAL A 1 182 ? -11.483 -4.115 26.127 1.00 93.00 182 VAL A CA 1
ATOM 1467 C C . VAL A 1 182 ? -11.257 -5.615 26.262 1.00 93.00 182 VAL A C 1
ATOM 1469 O O . VAL A 1 182 ? -11.028 -6.308 25.281 1.00 93.00 182 VAL A O 1
ATOM 1472 N N . THR A 1 183 ? -11.305 -6.136 27.484 1.00 89.75 183 THR A N 1
ATOM 1473 C CA . THR A 1 183 ? -11.088 -7.570 27.746 1.00 89.75 183 THR A CA 1
ATOM 1474 C C . THR A 1 183 ? -12.385 -8.372 27.746 1.00 89.75 183 THR A C 1
ATOM 1476 O O . THR A 1 183 ? -12.369 -9.576 27.517 1.00 89.75 183 THR A O 1
ATOM 1479 N N . GLN A 1 184 ? -13.517 -7.713 28.001 1.00 90.75 184 GLN A N 1
ATOM 1480 C CA . GLN A 1 184 ? -14.838 -8.333 28.070 1.00 90.75 184 GLN A CA 1
ATOM 1481 C C . GLN A 1 184 ? -15.839 -7.511 27.250 1.00 90.75 184 GLN A C 1
ATOM 1483 O O . GLN A 1 184 ? -16.507 -6.623 27.788 1.00 90.75 184 GLN A O 1
ATOM 1488 N N . PRO A 1 185 ? -15.935 -7.763 25.933 1.00 93.94 185 PRO A N 1
ATOM 1489 C CA . PRO A 1 185 ? -17.023 -7.234 25.126 1.00 93.94 185 PRO A CA 1
ATOM 1490 C C . PRO A 1 185 ? -18.384 -7.715 25.654 1.00 93.94 185 PRO A C 1
ATOM 1492 O O . PRO A 1 185 ? -18.467 -8.758 26.308 1.00 93.94 185 PRO A O 1
ATOM 1495 N N . PRO A 1 186 ? -19.477 -7.001 25.344 1.00 95.69 186 PRO A N 1
ATOM 1496 C CA . PRO A 1 186 ? -20.822 -7.437 25.696 1.00 95.69 186 PRO A CA 1
ATOM 1497 C C . PRO A 1 186 ? -21.132 -8.829 25.140 1.00 95.69 186 PRO A C 1
ATOM 1499 O O . PRO A 1 186 ? -20.754 -9.145 24.012 1.00 95.69 186 PRO A O 1
ATOM 1502 N N . THR A 1 187 ? -21.913 -9.626 25.875 1.00 94.38 187 THR A N 1
ATOM 1503 C CA . THR A 1 187 ? -22.313 -10.982 25.458 1.00 94.38 187 THR A CA 1
ATOM 1504 C C . THR A 1 187 ? -22.900 -11.011 24.048 1.00 94.38 187 THR A C 1
ATOM 1506 O O . THR A 1 187 ? -22.540 -11.873 23.259 1.00 94.38 187 THR A O 1
ATOM 1509 N N . ALA A 1 188 ? -23.720 -10.019 23.682 1.00 93.88 188 ALA A N 1
ATOM 1510 C CA . ALA A 1 188 ? -24.303 -9.930 22.342 1.00 93.88 188 ALA A CA 1
ATOM 1511 C C . ALA A 1 188 ? -23.246 -9.800 21.225 1.00 93.88 188 ALA A C 1
ATOM 1513 O O . ALA A 1 188 ? -23.437 -10.332 20.134 1.00 93.88 188 ALA A O 1
ATOM 1514 N N . VAL A 1 189 ? -22.129 -9.113 21.492 1.00 94.69 189 VAL A N 1
ATOM 1515 C CA . VAL A 1 189 ? -21.005 -8.981 20.550 1.00 94.69 189 VAL A CA 1
ATOM 1516 C C . VAL A 1 189 ? -20.249 -10.304 20.438 1.00 94.69 189 VAL A C 1
ATOM 1518 O O . VAL A 1 189 ? -19.954 -10.743 19.329 1.00 94.69 189 VAL A O 1
ATOM 1521 N N . LEU A 1 190 ? -19.995 -10.968 21.570 1.00 92.25 190 LEU A N 1
ATOM 1522 C CA . LEU A 1 190 ? -19.327 -12.273 21.606 1.00 92.25 190 LEU A CA 1
ATOM 1523 C C . LEU A 1 190 ? -20.149 -13.365 20.909 1.00 92.25 190 LEU A C 1
ATOM 1525 O O . LEU A 1 190 ? -19.597 -14.154 20.151 1.00 92.25 190 LEU A O 1
ATOM 1529 N N . GLU A 1 191 ? -21.466 -13.389 21.109 1.00 91.50 191 GLU A N 1
ATOM 1530 C CA . GLU A 1 191 ? -22.362 -14.333 20.437 1.00 91.50 191 GLU A CA 1
ATOM 1531 C C . GLU A 1 191 ? -22.349 -14.154 18.919 1.00 91.50 191 GLU A C 1
ATOM 1533 O O . GLU A 1 191 ? -22.311 -15.140 18.189 1.00 91.50 191 GLU A O 1
ATOM 1538 N N . VAL A 1 192 ? -22.359 -12.910 18.429 1.00 90.44 192 VAL A N 1
ATOM 1539 C CA . VAL A 1 192 ? -22.221 -12.638 16.992 1.00 90.44 192 VAL A CA 1
ATOM 1540 C C . VAL A 1 192 ? -20.866 -13.112 16.477 1.00 90.44 192 VAL A C 1
ATOM 1542 O O . VAL A 1 192 ? -20.813 -13.719 15.413 1.00 90.44 192 VAL A O 1
ATOM 1545 N N . ALA A 1 193 ? -19.794 -12.884 17.236 1.00 87.56 193 ALA A N 1
ATOM 1546 C CA . ALA A 1 193 ? -18.453 -13.329 16.873 1.00 87.56 193 ALA A CA 1
ATOM 1547 C C . ALA A 1 193 ? -18.252 -14.839 16.895 1.00 87.56 193 ALA A C 1
ATOM 1549 O O . ALA A 1 193 ? -17.405 -15.335 16.169 1.00 87.56 193 ALA A O 1
ATOM 1550 N N . ALA A 1 194 ? -19.035 -15.574 17.680 1.00 87.06 194 ALA A N 1
ATOM 1551 C CA . ALA A 1 194 ? -19.023 -17.032 17.656 1.00 87.06 194 ALA A CA 1
ATOM 1552 C C . ALA A 1 194 ? -19.815 -17.618 16.472 1.00 87.06 194 ALA A C 1
ATOM 1554 O O . ALA A 1 194 ? -19.556 -18.744 16.062 1.00 87.06 194 ALA A O 1
ATOM 1555 N N . ARG A 1 195 ? -20.803 -16.881 15.941 1.00 85.69 195 ARG A N 1
ATOM 1556 C CA . ARG A 1 195 ? -21.638 -17.307 14.799 1.00 85.69 195 ARG A CA 1
ATOM 1557 C C . ARG A 1 195 ? -21.017 -16.987 13.437 1.00 85.69 195 ARG A C 1
ATOM 1559 O O . ARG A 1 195 ? -21.503 -17.491 12.431 1.00 85.69 195 ARG A O 1
ATOM 1566 N N . GLN A 1 196 ? -20.048 -16.080 13.396 1.00 70.31 196 GLN A N 1
ATOM 1567 C CA . GLN A 1 196 ? -19.498 -15.498 12.176 1.00 70.31 196 GLN A CA 1
ATOM 1568 C C . GLN A 1 196 ? -17.983 -15.644 12.186 1.00 70.31 196 GLN A C 1
ATOM 1570 O O . GLN A 1 196 ? -17.351 -15.364 13.204 1.00 70.31 196 GLN A O 1
ATOM 1575 N N . ASP A 1 197 ? -17.398 -15.984 11.042 1.00 67.38 197 ASP A N 1
ATOM 1576 C CA . ASP A 1 197 ? -15.951 -15.920 10.884 1.00 67.38 197 ASP A CA 1
ATOM 1577 C C . ASP A 1 197 ? -15.536 -14.453 10.764 1.00 67.38 197 ASP A C 1
ATOM 1579 O O . ASP A 1 197 ? -15.734 -13.792 9.741 1.00 67.38 197 ASP A O 1
ATOM 1583 N N . PHE A 1 198 ? -14.973 -13.918 11.847 1.00 66.75 198 PHE A N 1
ATOM 1584 C CA . PHE A 1 198 ? -14.214 -12.680 11.765 1.00 66.75 198 PHE A CA 1
ATOM 1585 C C . PHE A 1 198 ? -13.042 -12.928 10.807 1.00 66.75 198 PHE A C 1
ATOM 1587 O O . PHE A 1 198 ? -12.288 -13.877 11.036 1.00 66.75 198 PHE A O 1
ATOM 1594 N N . PRO A 1 199 ? -12.877 -12.112 9.750 1.00 61.62 199 PRO A N 1
ATOM 1595 C CA . PRO A 1 199 ? -11.761 -12.273 8.842 1.00 61.62 199 PRO A CA 1
ATOM 1596 C C . PRO A 1 199 ? -10.469 -12.198 9.661 1.00 61.62 199 PRO A C 1
ATOM 1598 O O . PRO A 1 199 ? -10.342 -11.300 10.507 1.00 61.62 199 PRO A O 1
ATOM 1601 N N . PRO A 1 200 ? -9.535 -13.143 9.462 1.00 58.31 200 PRO A N 1
ATOM 1602 C CA . PRO A 1 200 ? -8.249 -13.063 10.120 1.00 58.31 200 PRO A CA 1
ATOM 1603 C C . PRO A 1 200 ? -7.593 -11.750 9.705 1.00 58.31 200 PRO A C 1
ATOM 1605 O O . PRO A 1 200 ? -7.602 -11.365 8.535 1.00 58.31 200 PRO A O 1
ATOM 1608 N N . VAL A 1 201 ? -7.051 -11.044 10.688 1.00 60.28 201 VAL A N 1
ATOM 1609 C CA . VAL A 1 201 ? -6.168 -9.919 10.407 1.00 60.28 201 VAL A CA 1
ATOM 1610 C C . VAL A 1 201 ? -4.917 -10.504 9.738 1.00 60.28 201 VAL A C 1
ATOM 1612 O O . VAL A 1 201 ? -4.417 -11.509 10.247 1.00 60.28 201 VAL A O 1
ATOM 1615 N N . PRO A 1 202 ? -4.437 -9.949 8.606 1.00 60.84 202 PRO A N 1
ATOM 1616 C CA . PRO A 1 202 ? -3.259 -10.479 7.924 1.00 60.84 202 PRO A CA 1
ATOM 1617 C C . PRO A 1 202 ? -2.079 -10.653 8.898 1.00 60.84 202 PRO A C 1
ATOM 1619 O O . PRO A 1 202 ? -1.906 -9.791 9.767 1.00 60.84 202 PRO A O 1
ATOM 1622 N N . PRO A 1 203 ? -1.285 -11.737 8.817 1.00 57.44 203 PRO A N 1
ATOM 1623 C CA . PRO A 1 203 ? -0.196 -12.002 9.761 1.00 57.44 203 PRO A CA 1
ATOM 1624 C C . PRO A 1 203 ? 0.811 -10.852 9.884 1.00 57.44 203 PRO A C 1
ATOM 1626 O O . PRO A 1 203 ? 1.338 -10.612 10.965 1.00 57.44 203 PRO A O 1
ATOM 1629 N N . GLU A 1 204 ? 1.037 -10.100 8.808 1.00 58.50 204 GLU A N 1
ATOM 1630 C CA . GLU A 1 204 ? 1.905 -8.915 8.768 1.00 58.50 204 GLU A CA 1
ATOM 1631 C C . GLU A 1 204 ? 1.373 -7.819 9.701 1.00 58.50 204 GLU A C 1
ATOM 1633 O O . GLU A 1 204 ? 2.102 -7.199 10.480 1.00 58.50 204 GLU A O 1
ATOM 1638 N N . VAL A 1 205 ? 0.052 -7.648 9.691 1.00 58.66 205 VAL A N 1
ATOM 1639 C CA . VAL A 1 205 ? -0.639 -6.767 10.620 1.00 58.66 205 VAL A CA 1
ATOM 1640 C C . VAL A 1 205 ? -0.591 -7.379 12.021 1.00 58.66 205 VAL A C 1
ATOM 1642 O O . VAL A 1 205 ? -0.235 -6.703 12.966 1.00 58.66 205 VAL A O 1
ATOM 1645 N N . GLN A 1 206 ? -0.840 -8.674 12.199 1.00 58.00 206 GLN A N 1
ATOM 1646 C CA . GLN A 1 206 ? -0.814 -9.298 13.528 1.00 58.00 206 GLN A CA 1
ATOM 1647 C C . GLN A 1 206 ? 0.564 -9.231 14.223 1.00 58.00 206 GLN A C 1
ATOM 1649 O O . GLN A 1 206 ? 0.622 -9.062 15.441 1.00 58.00 206 GLN A O 1
ATOM 1654 N N . ASN A 1 207 ? 1.661 -9.301 13.464 1.00 55.66 207 ASN A N 1
ATOM 1655 C CA . ASN A 1 207 ? 3.033 -9.217 13.972 1.00 55.66 207 ASN A CA 1
ATOM 1656 C C . ASN A 1 207 ? 3.441 -7.785 14.363 1.00 55.66 207 ASN A C 1
ATOM 1658 O O . ASN A 1 207 ? 4.096 -7.598 15.387 1.00 55.66 207 ASN A O 1
ATOM 1662 N N . SER A 1 208 ? 3.004 -6.771 13.606 1.00 54.84 208 SER A N 1
ATOM 1663 C CA . SER A 1 208 ? 3.218 -5.346 13.938 1.00 54.84 208 SER A CA 1
ATOM 1664 C C . SER A 1 208 ? 2.364 -4.860 15.122 1.00 54.84 208 SER A C 1
ATOM 1666 O O . SER A 1 208 ? 2.573 -3.774 15.663 1.00 54.84 208 SER A O 1
ATOM 1668 N N . LEU A 1 209 ? 1.423 -5.696 15.567 1.00 58.72 209 LEU A N 1
ATOM 1669 C CA . LEU A 1 209 ? 0.494 -5.457 16.667 1.00 58.72 209 LEU A CA 1
ATOM 1670 C C . LEU A 1 209 ? 0.903 -6.115 17.989 1.00 58.72 209 LEU A C 1
ATOM 1672 O O . LEU A 1 209 ? 0.069 -6.254 18.889 1.00 58.72 209 LEU A O 1
ATOM 1676 N N . ALA A 1 210 ? 2.164 -6.531 18.132 1.00 55.25 210 ALA A N 1
ATOM 1677 C CA . ALA A 1 210 ? 2.730 -6.959 19.409 1.00 55.25 210 ALA A CA 1
ATOM 1678 C C . ALA A 1 210 ? 2.749 -5.772 20.402 1.00 55.25 210 ALA A C 1
ATOM 1680 O O . ALA A 1 210 ? 3.758 -5.112 20.619 1.00 55.25 210 ALA A O 1
ATOM 1681 N N . GLY A 1 211 ? 1.584 -5.460 20.971 1.00 62.69 211 GLY A N 1
ATOM 1682 C CA . GLY A 1 211 ? 1.306 -4.236 21.714 1.00 62.69 211 GLY A CA 1
ATOM 1683 C C . GLY A 1 211 ? -0.015 -3.624 21.254 1.00 62.69 211 GLY A C 1
ATOM 1684 O O . GLY A 1 211 ? -0.215 -3.404 20.069 1.00 62.69 211 GLY A O 1
ATOM 1685 N N . LYS A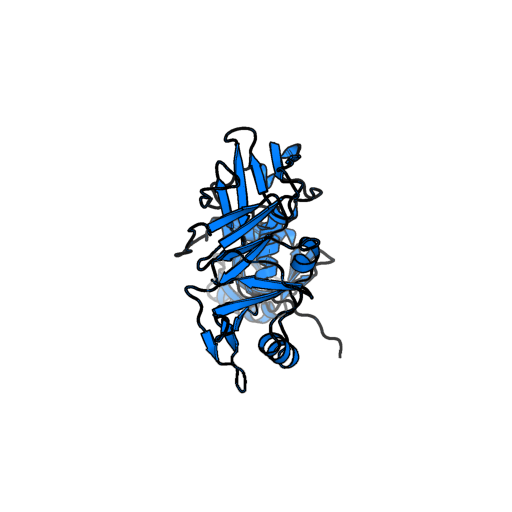 1 212 ? -0.923 -3.349 22.198 1.00 79.25 212 LYS A N 1
ATOM 1686 C CA . LYS A 1 212 ? -2.255 -2.759 21.960 1.00 79.25 212 LYS A CA 1
ATOM 1687 C C . LYS A 1 212 ? -2.147 -1.502 21.075 1.00 79.25 212 LYS A C 1
ATOM 1689 O O . LYS A 1 212 ? -1.805 -0.445 21.615 1.00 79.25 212 LYS A O 1
ATOM 1694 N N . PRO A 1 213 ? -2.441 -1.578 19.766 1.00 88.06 213 PRO A N 1
ATOM 1695 C CA . PRO A 1 213 ? -2.189 -0.480 18.844 1.00 88.06 213 PRO A CA 1
ATOM 1696 C C . PRO A 1 213 ? -3.114 0.709 19.087 1.00 88.06 213 PRO A C 1
ATOM 1698 O O . PRO A 1 213 ? -4.235 0.577 19.594 1.00 88.06 213 PRO A O 1
ATOM 1701 N N . GLU A 1 214 ? -2.696 1.876 18.607 1.00 91.88 214 GLU A N 1
ATOM 1702 C CA . GLU A 1 214 ? -3.644 2.939 18.288 1.00 91.88 214 GLU A CA 1
ATOM 1703 C C . GLU A 1 214 ? -4.482 2.529 17.069 1.00 91.88 214 GLU A C 1
ATOM 1705 O O . GLU A 1 214 ? -3.943 2.274 15.997 1.00 91.88 214 GLU A O 1
ATOM 1710 N N . ILE A 1 215 ? -5.810 2.513 17.200 1.00 93.38 215 ILE A N 1
ATOM 1711 C CA . ILE A 1 215 ? -6.699 2.343 16.044 1.00 93.38 215 ILE A CA 1
ATOM 1712 C C . ILE A 1 215 ? -7.002 3.714 15.448 1.00 93.38 215 ILE A C 1
ATOM 1714 O O . ILE A 1 215 ? -7.609 4.568 16.102 1.00 93.38 215 ILE A O 1
ATOM 1718 N N . ILE A 1 216 ? -6.613 3.901 14.192 1.00 94.88 216 ILE A N 1
ATOM 1719 C CA . ILE A 1 216 ? -6.870 5.099 13.401 1.00 94.88 216 ILE A CA 1
ATOM 1720 C C . ILE A 1 216 ? -7.937 4.744 12.376 1.00 94.88 216 ILE A C 1
ATOM 1722 O O . ILE A 1 216 ? -7.767 3.814 11.597 1.00 94.88 216 ILE A O 1
ATOM 1726 N N . VAL A 1 217 ? -9.038 5.493 12.354 1.00 96.19 217 VAL A N 1
ATOM 1727 C CA . VAL A 1 217 ? -10.117 5.272 11.385 1.00 96.19 217 VAL A CA 1
ATOM 1728 C C . VAL A 1 217 ? -10.140 6.395 10.357 1.00 96.19 217 VAL A C 1
ATOM 1730 O O . VAL A 1 217 ? -10.164 7.577 10.715 1.00 96.19 217 VAL A O 1
ATOM 1733 N N . SER A 1 218 ? -10.176 6.026 9.077 1.00 94.00 218 SER A N 1
ATOM 1734 C CA . SER A 1 218 ? -10.372 6.958 7.967 1.00 94.00 218 SER A CA 1
ATOM 1735 C C . SER A 1 218 ? -11.647 6.635 7.198 1.00 94.00 218 SER A C 1
ATOM 1737 O O . SER A 1 218 ? -11.974 5.468 6.999 1.00 94.00 218 SER A O 1
ATOM 1739 N N . TYR A 1 219 ? -12.354 7.687 6.778 1.00 93.38 219 TYR A N 1
ATOM 1740 C CA . TYR A 1 219 ? -13.535 7.595 5.905 1.00 93.38 219 TYR A CA 1
ATOM 1741 C C . TYR A 1 219 ? -13.198 7.859 4.427 1.00 93.38 219 TYR A C 1
ATOM 1743 O O . TYR A 1 219 ? -14.067 7.857 3.562 1.00 93.38 219 TYR A O 1
ATOM 1751 N N . GLU A 1 220 ? -11.924 8.143 4.165 1.00 88.94 220 GLU A N 1
ATOM 1752 C CA . GLU A 1 220 ? -11.345 8.534 2.882 1.00 88.94 220 GLU A CA 1
ATOM 1753 C C . GLU A 1 220 ? -10.094 7.676 2.635 1.00 88.94 220 GLU A C 1
ATOM 1755 O O . GLU A 1 220 ? -9.528 7.157 3.612 1.00 88.94 220 GLU A O 1
ATOM 1760 N N . PRO A 1 221 ? -9.622 7.550 1.379 1.00 86.62 221 PRO A N 1
ATOM 1761 C CA . PRO A 1 221 ? -8.362 6.881 1.076 1.00 86.62 221 PRO A CA 1
ATOM 1762 C C . PRO A 1 221 ? -7.227 7.411 1.952 1.00 86.62 221 PRO A C 1
ATOM 1764 O O . PRO A 1 221 ? -6.955 8.615 1.997 1.00 86.62 221 PRO A O 1
ATOM 1767 N N . ALA A 1 222 ? -6.590 6.503 2.678 1.00 91.19 222 ALA A N 1
ATOM 1768 C CA . ALA A 1 222 ? -5.545 6.830 3.622 1.00 91.19 222 ALA A CA 1
ATOM 1769 C C . ALA A 1 222 ? -4.491 5.732 3.653 1.00 91.19 222 ALA A C 1
ATOM 1771 O O . ALA A 1 222 ? -4.791 4.575 3.371 1.00 91.19 222 ALA A O 1
ATOM 1772 N N . GLU A 1 223 ? -3.288 6.125 4.042 1.00 92.31 223 GLU A N 1
ATOM 1773 C CA . GLU A 1 223 ? -2.131 5.254 4.219 1.00 92.31 223 GLU A CA 1
ATOM 1774 C C . GLU A 1 223 ? -1.525 5.516 5.600 1.00 92.31 223 GLU A C 1
ATOM 1776 O O . GLU A 1 223 ? -1.711 6.592 6.185 1.00 92.31 223 GLU A O 1
ATOM 1781 N N . LEU A 1 224 ? -0.820 4.530 6.146 1.00 92.06 224 LEU A N 1
ATOM 1782 C CA . LEU A 1 224 ? -0.205 4.612 7.466 1.00 92.06 224 LEU A CA 1
ATOM 1783 C C . LEU A 1 224 ? 1.279 4.274 7.366 1.00 92.06 224 LEU A C 1
ATOM 1785 O O . LEU A 1 224 ? 1.639 3.173 6.970 1.00 92.06 224 LEU A O 1
ATOM 1789 N N . ILE A 1 225 ? 2.113 5.220 7.784 1.00 94.19 225 ILE A N 1
ATOM 1790 C CA . ILE A 1 225 ? 3.544 5.025 7.994 1.00 94.19 225 ILE A CA 1
ATOM 1791 C C . ILE A 1 225 ? 3.761 4.876 9.500 1.00 94.19 225 ILE A C 1
ATOM 1793 O O . ILE A 1 225 ? 3.363 5.751 10.278 1.00 94.19 225 ILE A O 1
ATOM 1797 N N . VAL A 1 226 ? 4.397 3.780 9.910 1.00 92.81 226 VAL A N 1
ATOM 1798 C CA . VAL A 1 226 ? 4.739 3.514 11.314 1.00 92.81 226 VAL A CA 1
ATOM 1799 C C . VAL A 1 226 ? 6.241 3.326 11.446 1.00 92.81 226 VAL A C 1
ATOM 1801 O O . VAL A 1 226 ? 6.810 2.507 10.730 1.00 92.81 226 VAL A O 1
ATOM 1804 N N . SER A 1 227 ? 6.871 4.050 12.366 1.00 94.06 227 SER A N 1
ATOM 1805 C CA . SER A 1 227 ? 8.216 3.743 12.853 1.00 94.06 227 SER A CA 1
ATOM 1806 C C . SER A 1 227 ? 8.162 3.156 14.263 1.00 94.06 227 SER A C 1
ATOM 1808 O O . SER A 1 227 ? 7.286 3.509 15.057 1.00 94.06 227 SER A O 1
ATOM 1810 N N . ASP A 1 228 ? 9.112 2.284 14.594 1.00 90.38 228 ASP A N 1
ATOM 1811 C CA . ASP A 1 228 ? 9.312 1.810 15.965 1.00 90.38 228 ASP A CA 1
ATOM 1812 C C . ASP A 1 228 ? 10.077 2.865 16.779 1.00 90.38 228 ASP A C 1
ATOM 1814 O O . ASP A 1 228 ? 11.306 2.973 16.710 1.00 90.38 228 ASP A O 1
ATOM 1818 N N . GLY A 1 229 ? 9.335 3.706 17.501 1.00 92.44 229 GLY A N 1
ATOM 1819 C CA . GLY A 1 229 ? 9.876 4.864 18.202 1.00 92.44 229 GLY A CA 1
ATOM 1820 C C . GLY A 1 229 ? 10.183 6.036 17.270 1.00 92.44 229 GLY A C 1
ATOM 1821 O O . GLY A 1 229 ? 9.623 6.166 16.178 1.00 92.44 229 GLY A O 1
ATOM 1822 N N . GLU A 1 230 ? 11.060 6.932 17.727 1.00 95.06 230 GLU A N 1
ATOM 1823 C CA . GLU A 1 230 ? 11.512 8.081 16.934 1.00 95.06 230 GLU A CA 1
ATOM 1824 C C . GLU A 1 230 ? 12.161 7.625 15.613 1.00 95.06 230 GLU A C 1
ATOM 1826 O O . GLU A 1 230 ? 12.850 6.602 15.602 1.00 95.06 230 GLU A O 1
ATOM 1831 N N . PRO A 1 231 ? 11.967 8.354 14.498 1.00 95.44 231 PRO A N 1
ATOM 1832 C CA . PRO A 1 231 ? 12.480 7.942 13.195 1.00 95.44 231 PRO A CA 1
ATOM 1833 C C . PRO A 1 231 ? 14.006 7.797 13.191 1.00 95.44 231 PRO A C 1
ATOM 1835 O O . PRO A 1 231 ? 14.737 8.700 13.603 1.00 95.44 231 PRO A O 1
ATOM 1838 N N . GLN A 1 232 ? 14.474 6.657 12.688 1.00 95.94 232 GLN A N 1
ATOM 1839 C CA . GLN A 1 232 ? 15.886 6.329 12.517 1.00 95.94 232 GLN A CA 1
ATOM 1840 C C . GLN A 1 232 ? 16.200 6.186 11.034 1.00 95.94 232 GLN A C 1
ATOM 1842 O O . GLN A 1 232 ? 15.405 5.635 10.278 1.00 95.94 232 GLN A O 1
ATOM 1847 N N . TYR A 1 233 ? 17.366 6.673 10.621 1.00 94.38 233 TYR A N 1
ATOM 1848 C CA . TYR A 1 233 ? 17.754 6.694 9.218 1.00 94.38 233 TYR A CA 1
ATOM 1849 C C . TYR A 1 233 ? 19.032 5.902 8.986 1.00 94.38 233 TYR A C 1
ATOM 1851 O O . TYR A 1 233 ? 19.995 6.040 9.744 1.00 94.38 233 TYR A O 1
ATOM 1859 N N . ALA A 1 234 ? 19.055 5.132 7.903 1.00 93.06 234 ALA A N 1
ATOM 1860 C CA . ALA A 1 234 ? 20.245 4.453 7.408 1.00 93.06 234 ALA A CA 1
ATOM 1861 C C . ALA A 1 234 ? 20.589 4.934 5.993 1.00 93.06 234 ALA A C 1
ATOM 1863 O O . ALA A 1 234 ? 19.706 5.300 5.218 1.00 93.06 234 ALA A O 1
ATOM 1864 N N . LEU A 1 235 ? 21.885 4.961 5.677 1.00 91.75 235 LEU A N 1
ATOM 1865 C CA . LEU A 1 235 ? 22.418 5.461 4.411 1.00 91.75 235 LEU A CA 1
ATOM 1866 C C . LEU A 1 235 ? 22.438 4.372 3.340 1.00 91.75 235 LEU A C 1
ATOM 1868 O O . LEU A 1 235 ? 22.851 3.245 3.595 1.00 91.75 235 LEU A O 1
ATOM 1872 N N . ILE A 1 236 ? 22.034 4.753 2.131 1.00 88.19 236 ILE A N 1
ATOM 1873 C CA . ILE A 1 236 ? 22.296 4.028 0.891 1.00 88.19 236 ILE A CA 1
ATOM 1874 C C . ILE A 1 236 ? 23.459 4.759 0.217 1.00 88.19 236 ILE A C 1
ATOM 1876 O O . ILE A 1 236 ? 23.251 5.771 -0.457 1.00 88.19 236 ILE A O 1
ATOM 1880 N N . GLU A 1 237 ? 24.682 4.290 0.484 1.00 74.19 237 GLU A N 1
ATOM 1881 C CA . GLU A 1 237 ? 25.930 5.010 0.180 1.00 74.19 237 GLU A CA 1
ATOM 1882 C C . GLU A 1 237 ? 26.019 5.443 -1.290 1.00 74.19 237 GLU A C 1
ATOM 1884 O O . GLU A 1 237 ? 26.227 6.624 -1.568 1.00 74.19 237 GLU A O 1
ATOM 1889 N N . ASP A 1 238 ? 25.752 4.525 -2.220 1.00 76.19 238 ASP A N 1
ATOM 1890 C CA . ASP A 1 238 ? 25.878 4.770 -3.665 1.00 76.19 238 ASP A CA 1
ATOM 1891 C C . ASP A 1 238 ? 24.764 5.652 -4.253 1.00 76.19 238 ASP A C 1
ATOM 1893 O O . ASP A 1 238 ? 24.903 6.200 -5.351 1.00 76.19 238 ASP A O 1
ATOM 1897 N N . ALA A 1 239 ? 23.653 5.809 -3.529 1.00 79.12 239 ALA A N 1
ATOM 1898 C CA . ALA A 1 239 ? 22.498 6.574 -3.983 1.00 79.12 239 ALA A CA 1
ATOM 1899 C C . ALA A 1 239 ? 22.448 7.990 -3.396 1.00 79.12 239 ALA A C 1
ATOM 1901 O O . ALA A 1 239 ? 21.705 8.818 -3.909 1.00 79.12 239 ALA A O 1
ATOM 1902 N N . GLY A 1 240 ? 23.201 8.290 -2.331 1.00 83.50 240 GLY A N 1
ATOM 1903 C CA . GLY A 1 240 ? 23.049 9.566 -1.624 1.00 83.50 240 GLY A CA 1
ATOM 1904 C C . GLY A 1 240 ? 21.640 9.729 -1.041 1.00 83.50 240 GLY A C 1
ATOM 1905 O O . GLY A 1 240 ? 21.068 10.817 -1.076 1.00 83.50 240 GLY A O 1
ATOM 1906 N N . LEU A 1 241 ? 21.066 8.633 -0.539 1.00 90.19 241 LEU A N 1
ATOM 1907 C CA . LEU A 1 241 ? 19.731 8.586 0.055 1.00 90.19 241 LEU A CA 1
ATOM 1908 C C . LEU A 1 241 ? 19.804 8.058 1.481 1.00 90.19 241 LEU A C 1
ATOM 1910 O O . LEU A 1 241 ? 20.540 7.117 1.770 1.00 90.19 241 LEU A O 1
ATOM 1914 N N . LEU A 1 242 ? 18.978 8.613 2.357 1.00 92.56 242 LEU A N 1
ATOM 1915 C CA . LEU A 1 242 ? 18.641 7.987 3.629 1.00 92.56 242 LEU A CA 1
ATOM 1916 C C . LEU A 1 242 ? 17.322 7.223 3.480 1.00 92.56 242 LEU A C 1
ATOM 1918 O O . LEU A 1 242 ? 16.446 7.665 2.746 1.00 92.56 242 LEU A O 1
ATOM 1922 N N . TYR A 1 243 ? 17.146 6.109 4.186 1.00 95.31 243 TYR A N 1
ATOM 1923 C CA . TYR A 1 243 ? 15.843 5.449 4.327 1.00 95.31 243 TYR A CA 1
ATOM 1924 C C . TYR A 1 243 ? 15.465 5.295 5.798 1.00 95.31 243 TYR A C 1
ATOM 1926 O O . TYR A 1 243 ? 16.342 5.191 6.657 1.00 95.31 243 TYR A O 1
ATOM 1934 N N . LEU A 1 244 ? 14.162 5.302 6.086 1.00 96.25 244 LEU A N 1
ATOM 1935 C CA . LEU A 1 244 ? 13.617 5.113 7.430 1.00 96.25 244 LEU A CA 1
ATOM 1936 C C . LEU A 1 244 ? 13.817 3.649 7.854 1.00 96.25 244 LEU A C 1
ATOM 1938 O O . LEU A 1 244 ? 13.078 2.764 7.432 1.00 96.25 244 LEU A O 1
ATOM 1942 N N . SER A 1 245 ? 14.856 3.382 8.644 1.00 95.62 245 SER A N 1
ATOM 1943 C CA . SER A 1 245 ? 15.355 2.025 8.901 1.00 95.62 245 SER A CA 1
ATOM 1944 C C . SER A 1 245 ? 14.565 1.261 9.957 1.00 95.62 245 SER A C 1
ATOM 1946 O O . SER A 1 245 ? 14.625 0.038 9.999 1.00 95.62 245 SER A O 1
ATOM 1948 N N . ASN A 1 246 ? 13.831 1.971 10.812 1.00 94.81 246 ASN A N 1
ATOM 1949 C CA . ASN A 1 246 ? 12.951 1.401 11.830 1.00 94.81 246 ASN A CA 1
ATOM 1950 C C . ASN A 1 246 ? 11.477 1.416 11.394 1.00 94.81 246 ASN A C 1
ATOM 1952 O O . ASN A 1 246 ? 10.595 1.633 12.221 1.00 94.81 246 ASN A O 1
ATOM 1956 N N . SER A 1 247 ? 11.209 1.237 10.099 1.00 92.69 247 SER A N 1
ATOM 1957 C CA . SER A 1 247 ? 9.863 1.173 9.529 1.00 92.69 247 SER A CA 1
ATOM 1958 C C . SER A 1 247 ? 9.786 0.119 8.430 1.00 92.69 247 SER A C 1
ATOM 1960 O O . SER A 1 247 ? 10.697 -0.003 7.609 1.00 92.69 247 SER A O 1
ATOM 1962 N N . ASP A 1 248 ? 8.656 -0.584 8.368 1.00 88.44 248 ASP A N 1
ATOM 1963 C CA . ASP A 1 248 ? 8.326 -1.456 7.236 1.00 88.44 248 ASP A CA 1
ATOM 1964 C C . ASP A 1 248 ? 7.940 -0.650 5.984 1.00 88.44 248 ASP A C 1
ATOM 1966 O O . ASP A 1 248 ? 7.955 -1.175 4.875 1.00 88.44 248 ASP A O 1
ATOM 1970 N N . SER A 1 249 ? 7.602 0.636 6.136 1.00 91.56 249 SER A N 1
ATOM 1971 C CA . SER A 1 249 ? 7.290 1.517 5.009 1.00 91.56 249 SER A CA 1
ATOM 1972 C C . SER A 1 249 ? 8.552 1.922 4.248 1.00 91.56 249 SER A C 1
ATOM 1974 O O . SER A 1 249 ? 9.588 2.241 4.832 1.00 91.56 249 SER A O 1
ATOM 1976 N N . ASP A 1 250 ? 8.446 1.994 2.925 1.00 94.56 250 ASP A N 1
ATOM 1977 C CA . ASP A 1 250 ? 9.543 2.407 2.051 1.00 94.56 250 ASP A CA 1
ATOM 1978 C C . ASP A 1 250 ? 9.620 3.925 1.933 1.00 94.56 250 ASP A C 1
ATOM 1980 O O . ASP A 1 250 ? 9.200 4.530 0.943 1.00 94.56 250 ASP A O 1
ATOM 1984 N N . VAL A 1 251 ? 10.135 4.540 2.997 1.00 96.19 251 VAL A N 1
ATOM 1985 C CA . VAL A 1 251 ? 10.346 5.983 3.078 1.00 96.19 251 VAL A CA 1
ATOM 1986 C C . VAL A 1 251 ? 11.822 6.304 2.900 1.00 96.19 251 VAL A C 1
ATOM 1988 O O . VAL A 1 251 ? 12.669 5.813 3.647 1.00 96.19 251 VAL A O 1
ATOM 1991 N N . PHE A 1 252 ? 12.110 7.184 1.951 1.00 96.12 252 PHE A N 1
ATOM 1992 C CA . PHE A 1 252 ? 13.442 7.680 1.630 1.00 96.12 252 PHE A CA 1
ATOM 1993 C C . PHE A 1 252 ? 13.518 9.180 1.891 1.00 96.12 252 PHE A C 1
ATOM 1995 O O . PHE A 1 252 ? 12.505 9.868 1.829 1.00 96.12 252 PHE A O 1
ATOM 2002 N N . MET A 1 253 ? 14.707 9.700 2.158 1.00 93.19 253 MET A N 1
ATOM 2003 C CA . MET A 1 253 ? 14.995 11.125 2.231 1.00 93.19 253 MET A CA 1
ATOM 2004 C C . MET A 1 253 ? 16.208 11.415 1.356 1.00 93.19 253 MET A C 1
ATOM 2006 O O . MET A 1 253 ? 17.273 10.817 1.519 1.00 93.19 253 MET A O 1
ATOM 2010 N N . GLU A 1 254 ? 16.023 12.330 0.417 1.00 85.12 254 GLU A N 1
ATOM 2011 C CA . GLU A 1 254 ? 17.075 12.795 -0.480 1.00 85.12 254 GLU A CA 1
ATOM 2012 C C . GLU A 1 254 ? 17.948 13.814 0.270 1.00 85.12 254 GLU A C 1
ATOM 2014 O O . GLU A 1 254 ? 17.414 14.749 0.855 1.00 85.12 254 GLU A O 1
ATOM 2019 N N . VAL A 1 255 ? 19.270 13.617 0.349 1.00 79.88 255 VAL A N 1
ATOM 2020 C CA . VAL A 1 255 ? 20.126 14.422 1.253 1.00 79.88 255 VAL A CA 1
ATOM 2021 C C . VAL A 1 255 ? 20.969 15.501 0.575 1.00 79.88 255 VAL A C 1
ATOM 2023 O O . VAL A 1 255 ? 21.588 16.298 1.280 1.00 79.88 255 VAL A O 1
ATOM 2026 N N . VAL A 1 256 ? 21.019 15.534 -0.753 1.00 71.19 256 VAL A N 1
ATOM 2027 C CA . VAL A 1 256 ? 21.904 16.399 -1.539 1.00 71.19 256 VAL A CA 1
ATOM 2028 C C . VAL A 1 256 ? 21.244 17.743 -1.857 1.00 71.19 256 VAL A C 1
ATOM 2030 O O . VAL A 1 256 ? 21.880 18.775 -1.649 1.00 71.19 256 VAL A O 1
ATOM 2033 N N . ASP A 1 257 ? 19.978 17.756 -2.285 1.00 73.06 257 ASP A N 1
ATOM 2034 C CA . ASP A 1 257 ? 19.332 18.966 -2.816 1.00 73.06 257 ASP A CA 1
ATOM 2035 C C . ASP A 1 257 ? 18.198 19.506 -1.931 1.00 73.06 257 ASP A C 1
ATOM 2037 O O . ASP A 1 257 ? 18.169 20.684 -1.565 1.00 73.06 257 ASP A O 1
ATOM 2041 N N . SER A 1 258 ? 17.218 18.661 -1.622 1.00 78.62 258 SER A N 1
ATOM 2042 C CA . SER A 1 258 ? 15.888 19.080 -1.170 1.00 78.62 258 SER A CA 1
ATOM 2043 C C . SER A 1 258 ? 15.581 18.728 0.280 1.00 78.62 258 SER A C 1
ATOM 2045 O O . SER A 1 258 ? 14.813 19.454 0.918 1.00 78.62 258 SER A O 1
ATOM 2047 N N . GLN A 1 259 ? 16.154 17.632 0.795 1.00 85.81 259 GLN A N 1
ATOM 2048 C CA . GLN A 1 259 ? 15.722 17.021 2.060 1.00 85.81 259 GLN A CA 1
ATOM 2049 C C . GLN A 1 259 ? 14.231 16.662 2.070 1.00 85.81 259 GLN A C 1
ATOM 2051 O O . GLN A 1 259 ? 13.609 16.566 3.128 1.00 85.81 259 GLN A O 1
ATOM 2056 N N . ASP A 1 260 ? 13.652 16.453 0.885 1.00 92.62 260 ASP A N 1
ATOM 2057 C CA . ASP A 1 260 ? 12.299 15.942 0.756 1.00 92.62 260 ASP A CA 1
ATOM 2058 C C . ASP A 1 260 ? 12.295 14.433 1.055 1.00 92.62 260 ASP A C 1
ATOM 2060 O O . ASP A 1 260 ? 13.168 13.667 0.630 1.00 92.62 260 ASP A O 1
ATOM 2064 N N . PHE A 1 261 ? 11.269 14.005 1.783 1.00 95.69 261 PHE A N 1
ATOM 2065 C CA . PHE A 1 261 ? 10.902 12.610 1.939 1.00 95.69 261 PHE A CA 1
ATOM 2066 C C . PHE A 1 261 ? 10.176 12.124 0.693 1.00 95.69 261 PHE A C 1
ATOM 2068 O O . PHE A 1 261 ? 9.330 12.840 0.161 1.00 95.69 261 PHE A O 1
ATOM 2075 N N . TYR A 1 262 ? 10.438 10.886 0.297 1.00 96.12 262 TYR A N 1
ATOM 2076 C CA . TYR A 1 262 ? 9.772 10.170 -0.781 1.00 96.12 262 TYR A CA 1
ATOM 2077 C C . TYR A 1 262 ? 9.214 8.860 -0.241 1.00 96.12 26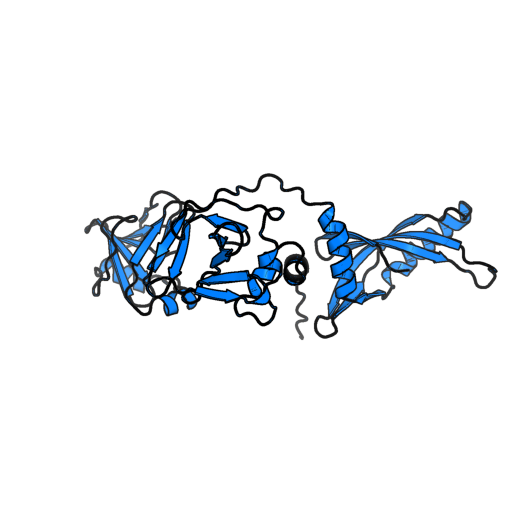2 TYR A C 1
ATOM 2079 O O . TYR A 1 262 ? 9.866 8.183 0.548 1.00 96.12 262 TYR A O 1
ATOM 2087 N N . VAL A 1 263 ? 8.011 8.495 -0.668 1.00 95.94 263 VAL A N 1
ATOM 2088 C CA . VAL A 1 263 ? 7.382 7.221 -0.318 1.00 95.94 263 VAL A CA 1
ATOM 2089 C C . VAL A 1 263 ? 6.667 6.655 -1.533 1.00 95.94 263 VAL A C 1
ATOM 2091 O O . VAL A 1 263 ? 6.032 7.398 -2.290 1.00 95.94 263 VAL A O 1
ATOM 2094 N N . VAL A 1 264 ? 6.759 5.341 -1.711 1.00 92.81 264 VAL A N 1
ATOM 2095 C CA . VAL A 1 264 ? 5.945 4.609 -2.679 1.00 92.81 264 VAL A CA 1
ATOM 2096 C C . VAL A 1 264 ? 4.720 4.030 -1.973 1.00 92.81 264 VAL A C 1
ATOM 2098 O O . VAL A 1 264 ? 4.835 3.304 -0.992 1.00 92.81 264 VAL A O 1
ATOM 2101 N N . LEU A 1 265 ? 3.527 4.378 -2.453 1.00 87.44 265 LEU A N 1
ATOM 2102 C CA . LEU A 1 265 ? 2.247 3.909 -1.917 1.00 87.44 265 LEU A CA 1
ATOM 2103 C C . LEU A 1 265 ? 1.416 3.368 -3.075 1.00 87.44 265 LEU A C 1
ATOM 2105 O O . LEU A 1 265 ? 1.110 4.098 -4.024 1.00 87.44 265 LEU A O 1
ATOM 2109 N N . SER A 1 266 ? 1.066 2.081 -3.020 1.00 79.69 266 SER A N 1
ATOM 2110 C CA . SER A 1 266 ? 0.326 1.397 -4.093 1.00 79.69 266 SER A CA 1
ATOM 2111 C C . SER A 1 266 ? 0.946 1.617 -5.490 1.00 79.69 266 SER A C 1
ATOM 2113 O O . SER A 1 266 ? 0.241 1.896 -6.460 1.00 79.69 266 SER A O 1
ATOM 2115 N N . GLY A 1 267 ? 2.281 1.566 -5.581 1.00 81.31 267 GLY A N 1
ATOM 2116 C CA . GLY A 1 267 ? 3.041 1.742 -6.826 1.00 81.31 267 GLY A CA 1
AT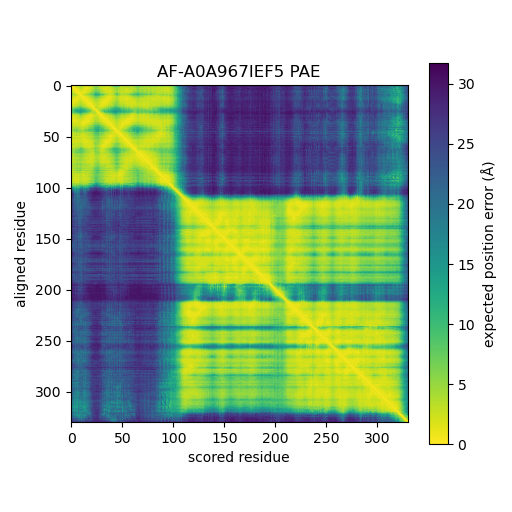OM 2117 C C . GLY A 1 267 ? 3.150 3.181 -7.348 1.00 81.31 267 GLY A C 1
ATOM 2118 O O . GLY A 1 267 ? 3.691 3.391 -8.431 1.00 81.31 267 GLY A O 1
ATOM 2119 N N . ARG A 1 268 ? 2.655 4.184 -6.610 1.00 88.12 268 ARG A N 1
ATOM 2120 C CA . ARG A 1 268 ? 2.807 5.607 -6.949 1.00 88.12 268 ARG A CA 1
ATOM 2121 C C . ARG A 1 268 ? 3.713 6.302 -5.953 1.00 88.12 268 ARG A C 1
ATOM 2123 O O . ARG A 1 268 ? 3.635 6.047 -4.754 1.00 88.12 268 ARG A O 1
ATOM 2130 N N . TRP A 1 269 ? 4.522 7.221 -6.455 1.00 94.06 269 TRP A N 1
ATOM 2131 C CA . TRP A 1 269 ? 5.432 7.990 -5.627 1.00 94.06 269 TRP A CA 1
ATOM 2132 C C . TRP A 1 269 ? 4.814 9.293 -5.149 1.00 94.06 269 TRP A C 1
ATOM 2134 O O . TRP A 1 269 ? 4.118 10.001 -5.883 1.00 94.06 269 TRP A O 1
ATOM 2144 N N . TYR A 1 270 ? 5.125 9.618 -3.903 1.00 94.94 270 TYR A N 1
ATOM 2145 C CA . TYR A 1 270 ? 4.719 10.844 -3.249 1.00 94.94 270 TYR A CA 1
ATOM 2146 C C . TYR A 1 270 ? 5.911 11.453 -2.526 1.00 94.94 270 TYR A C 1
ATOM 2148 O O . TYR A 1 270 ? 6.754 10.726 -2.008 1.00 94.94 270 TYR A O 1
ATOM 2156 N N . ARG A 1 271 ? 5.959 12.784 -2.457 1.00 96.19 271 ARG A N 1
ATOM 2157 C CA . ARG A 1 271 ? 6.979 13.525 -1.714 1.00 96.19 271 ARG A CA 1
ATOM 2158 C C . ARG A 1 271 ? 6.401 14.451 -0.660 1.00 96.19 271 ARG A C 1
ATOM 2160 O O . ARG A 1 271 ? 5.280 14.939 -0.812 1.00 96.19 271 ARG A O 1
ATOM 2167 N N . SER A 1 272 ? 7.181 14.748 0.371 1.00 96.12 272 SER A N 1
ATOM 2168 C CA . SER A 1 272 ? 6.864 15.781 1.354 1.00 96.12 272 SER A CA 1
ATOM 2169 C C . SER A 1 272 ? 8.112 16.323 2.045 1.00 96.12 272 SER A C 1
ATOM 2171 O O . SER A 1 272 ? 9.096 15.621 2.197 1.00 96.12 272 SER A O 1
ATOM 2173 N N . ARG A 1 273 ? 8.034 17.543 2.582 1.00 93.75 273 ARG A N 1
ATOM 2174 C CA . ARG A 1 273 ? 9.052 18.117 3.484 1.00 93.75 273 ARG A CA 1
ATOM 2175 C C . ARG A 1 273 ? 9.043 17.483 4.885 1.00 93.75 273 ARG A C 1
ATOM 2177 O O . ARG A 1 273 ? 9.878 17.820 5.717 1.00 93.75 273 ARG A O 1
ATOM 2184 N N . SER A 1 274 ? 8.050 16.648 5.199 1.00 93.62 274 SER A N 1
ATOM 2185 C CA . SER A 1 274 ? 7.877 16.024 6.513 1.00 93.62 274 SER A CA 1
ATOM 2186 C C . SER A 1 274 ? 7.165 14.680 6.393 1.00 93.62 274 SER A C 1
ATOM 2188 O O . SER A 1 274 ? 6.249 14.536 5.589 1.00 93.62 274 SER A O 1
ATOM 2190 N N . LEU A 1 275 ? 7.482 13.734 7.282 1.00 93.12 275 LEU A N 1
ATOM 2191 C CA . LEU A 1 275 ? 6.739 12.472 7.422 1.00 93.12 275 LEU A CA 1
ATOM 2192 C C . LEU A 1 275 ? 5.233 12.688 7.681 1.00 93.12 275 LEU A C 1
ATOM 2194 O O . LEU A 1 275 ? 4.405 11.868 7.293 1.00 93.12 275 LEU A O 1
ATOM 2198 N N . ASN A 1 276 ? 4.858 13.824 8.283 1.00 92.06 276 ASN A N 1
ATOM 2199 C CA . ASN A 1 276 ? 3.459 14.193 8.533 1.00 92.06 276 ASN A CA 1
ATOM 2200 C C . ASN A 1 276 ? 2.749 14.813 7.317 1.00 92.06 276 ASN A C 1
ATOM 2202 O O . ASN A 1 276 ? 1.573 15.172 7.407 1.00 92.06 276 ASN A O 1
ATOM 2206 N N . GLY A 1 277 ? 3.439 14.963 6.189 1.00 92.38 277 GLY A N 1
ATOM 2207 C CA . GLY A 1 277 ? 2.905 15.646 5.027 1.00 92.38 277 GLY A CA 1
ATOM 2208 C C . GLY A 1 277 ? 2.965 17.184 5.132 1.00 92.38 277 GLY A C 1
ATOM 2209 O O . GLY A 1 277 ? 3.644 17.738 5.999 1.00 92.38 277 GLY A O 1
ATOM 2210 N N . PRO A 1 278 ? 2.241 17.899 4.250 1.00 94.19 278 PRO A N 1
ATOM 2211 C CA . PRO A 1 278 ? 1.381 17.346 3.205 1.00 94.19 278 PRO A CA 1
ATOM 2212 C C . PRO A 1 278 ? 2.201 16.592 2.156 1.00 94.19 278 PRO A C 1
ATOM 2214 O O . PRO A 1 278 ? 3.272 17.045 1.751 1.00 94.19 278 PRO A O 1
ATOM 2217 N N . TRP A 1 279 ? 1.696 15.436 1.740 1.00 95.38 279 TRP A N 1
ATOM 2218 C CA . TRP A 1 279 ? 2.281 14.659 0.653 1.00 95.38 279 TRP A CA 1
ATOM 2219 C C . TRP A 1 279 ? 1.794 15.195 -0.690 1.00 95.38 279 TRP A C 1
ATOM 2221 O O . TRP A 1 279 ? 0.695 15.737 -0.785 1.00 95.38 279 TRP A O 1
ATOM 2231 N N . GLN A 1 280 ? 2.621 15.070 -1.719 1.00 94.25 280 GLN A N 1
ATOM 2232 C CA . GLN A 1 280 ? 2.334 15.507 -3.081 1.00 94.25 280 GLN A CA 1
ATOM 2233 C C . GLN A 1 280 ? 2.743 14.411 -4.049 1.00 94.25 280 GLN A C 1
ATOM 2235 O O . GLN A 1 280 ? 3.800 13.813 -3.880 1.00 94.25 280 GLN A O 1
ATOM 2240 N N . TYR A 1 281 ? 1.926 14.155 -5.064 1.00 93.00 281 TYR A N 1
ATOM 2241 C CA . TYR A 1 281 ? 2.271 13.195 -6.105 1.00 93.00 281 TYR A CA 1
ATOM 2242 C C . TYR A 1 281 ? 3.543 13.602 -6.854 1.00 93.00 281 TYR A C 1
ATOM 2244 O O . TYR A 1 281 ? 3.736 14.779 -7.167 1.00 93.00 281 TYR A O 1
ATOM 2252 N N . VAL A 1 282 ? 4.379 12.610 -7.154 1.00 90.75 282 VAL A N 1
ATOM 2253 C CA . VAL A 1 282 ? 5.570 12.751 -7.991 1.00 90.75 282 VAL A CA 1
ATOM 2254 C C . VAL A 1 282 ? 5.355 11.928 -9.250 1.00 90.75 282 VAL A C 1
ATOM 2256 O O . VAL A 1 282 ? 5.157 10.714 -9.192 1.00 90.75 282 VAL A O 1
ATOM 2259 N N . ALA A 1 283 ? 5.371 12.603 -10.396 1.00 86.81 283 ALA A N 1
ATOM 2260 C CA . ALA A 1 283 ? 5.302 11.930 -11.681 1.00 86.81 283 ALA A CA 1
ATOM 2261 C C . ALA A 1 283 ? 6.586 11.127 -11.943 1.00 86.81 283 ALA A C 1
ATOM 2263 O O . ALA A 1 283 ? 7.667 11.488 -11.482 1.00 86.81 283 ALA A O 1
ATOM 2264 N N . ALA A 1 284 ? 6.442 10.039 -12.696 1.00 83.12 284 ALA A N 1
ATOM 2265 C CA . ALA A 1 284 ? 7.504 9.103 -13.062 1.00 83.12 284 ALA A CA 1
ATOM 2266 C C . ALA A 1 284 ? 8.783 9.780 -13.597 1.00 83.12 284 ALA A C 1
ATOM 2268 O O . ALA A 1 284 ? 9.890 9.387 -13.247 1.00 83.12 284 ALA A O 1
ATOM 2269 N N . ASP A 1 285 ? 8.618 10.811 -14.421 1.00 81.50 285 ASP A N 1
ATOM 2270 C CA . ASP A 1 285 ? 9.672 11.607 -15.058 1.00 81.50 285 ASP A CA 1
ATOM 2271 C C . ASP A 1 285 ? 10.309 12.661 -14.135 1.00 81.50 285 ASP A C 1
ATOM 2273 O O . ASP A 1 285 ? 11.316 13.266 -14.493 1.00 81.50 285 ASP A O 1
ATOM 2277 N N . ASN A 1 286 ? 9.731 12.879 -12.953 1.00 88.00 286 ASN A N 1
ATOM 2278 C CA . ASN A 1 286 ? 10.175 13.855 -11.958 1.00 88.00 286 ASN A CA 1
ATOM 2279 C C . ASN A 1 286 ? 10.729 13.196 -10.682 1.00 88.00 286 ASN A C 1
ATOM 2281 O O . ASN A 1 286 ? 10.957 13.884 -9.685 1.00 88.00 286 ASN A O 1
ATOM 2285 N N . LEU A 1 287 ? 10.916 11.872 -10.682 1.00 91.00 287 LEU A N 1
ATOM 2286 C CA . LEU A 1 287 ? 11.552 11.171 -9.570 1.00 91.00 287 LEU A CA 1
ATOM 2287 C C . LEU A 1 287 ? 13.047 11.507 -9.486 1.00 91.00 287 LEU A C 1
ATOM 2289 O O . LEU A 1 287 ? 13.703 11.583 -10.528 1.00 91.00 287 LEU A O 1
ATOM 2293 N N . PRO A 1 288 ? 13.611 11.652 -8.271 1.00 89.19 288 PRO A N 1
ATOM 2294 C CA . PRO A 1 288 ? 15.055 11.740 -8.089 1.00 89.19 288 PRO A CA 1
ATOM 2295 C C . PRO A 1 288 ? 15.770 10.568 -8.765 1.00 89.19 288 PRO A C 1
ATOM 2297 O O . PRO A 1 288 ? 15.418 9.405 -8.543 1.00 89.19 288 PRO A O 1
ATOM 2300 N N . ALA A 1 289 ? 16.793 10.865 -9.566 1.00 88.25 289 ALA A N 1
ATOM 2301 C CA . ALA A 1 289 ? 17.564 9.848 -10.283 1.00 88.25 289 ALA A CA 1
ATOM 2302 C C . ALA A 1 289 ? 18.298 8.899 -9.318 1.00 88.25 289 ALA A C 1
ATOM 2304 O O . ALA A 1 289 ? 18.608 7.760 -9.655 1.00 88.25 289 ALA A O 1
ATOM 2305 N N . GLU A 1 290 ? 18.551 9.373 -8.104 1.00 89.12 290 GLU A N 1
ATOM 2306 C CA . GLU A 1 290 ? 19.167 8.700 -6.968 1.00 89.12 290 GLU A CA 1
ATOM 2307 C C . GLU A 1 290 ? 18.388 7.449 -6.557 1.00 89.12 290 GLU A C 1
ATOM 2309 O O . GLU A 1 290 ? 18.996 6.427 -6.252 1.00 89.12 290 GLU A O 1
ATOM 2314 N N . LEU A 1 291 ? 17.051 7.476 -6.631 1.00 91.88 291 LEU A N 1
ATOM 2315 C CA . LEU A 1 291 ? 16.218 6.310 -6.314 1.00 91.88 291 LEU A CA 1
ATOM 2316 C C . LEU A 1 291 ? 16.512 5.136 -7.262 1.00 91.88 291 LEU A C 1
ATOM 2318 O O . LEU A 1 291 ? 16.503 3.984 -6.839 1.00 91.88 291 LEU A O 1
ATOM 2322 N N . ALA A 1 292 ? 16.841 5.411 -8.528 1.00 91.00 292 ALA A N 1
ATOM 2323 C CA . ALA A 1 292 ? 17.214 4.378 -9.496 1.00 91.00 292 ALA A CA 1
ATOM 2324 C C . ALA A 1 292 ? 18.629 3.806 -9.269 1.00 91.00 292 ALA A C 1
ATOM 2326 O O . ALA A 1 292 ? 18.998 2.830 -9.920 1.00 91.00 292 ALA A O 1
ATOM 2327 N N . LYS A 1 293 ? 19.424 4.409 -8.372 1.00 90.81 293 LYS A N 1
ATOM 2328 C CA . LYS A 1 293 ? 20.785 3.972 -8.015 1.00 90.81 293 LYS A CA 1
ATOM 2329 C C . LYS A 1 293 ? 20.817 3.072 -6.776 1.00 90.81 293 LYS A C 1
ATOM 2331 O O . LYS A 1 293 ? 21.904 2.704 -6.343 1.00 90.81 293 LYS A O 1
ATOM 2336 N N . ILE A 1 294 ? 19.664 2.738 -6.184 1.00 91.94 294 ILE A N 1
ATOM 2337 C CA . ILE A 1 294 ? 19.601 1.815 -5.044 1.00 91.94 294 ILE A CA 1
ATOM 2338 C C . ILE A 1 294 ? 20.246 0.473 -5.454 1.00 91.94 294 ILE A C 1
ATOM 2340 O O . ILE A 1 294 ? 19.825 -0.108 -6.457 1.00 91.94 294 ILE A O 1
ATOM 2344 N N . PRO A 1 295 ? 21.258 -0.023 -4.713 1.00 90.50 295 PRO A N 1
ATOM 2345 C CA . PRO A 1 295 ? 21.906 -1.297 -5.018 1.00 90.50 295 PRO A CA 1
ATOM 2346 C C . PRO A 1 295 ? 20.939 -2.484 -4.950 1.00 90.50 295 PRO A C 1
ATOM 2348 O O . PRO A 1 295 ? 20.024 -2.502 -4.129 1.00 90.50 295 PRO A O 1
ATOM 2351 N N . VAL A 1 296 ? 21.159 -3.505 -5.780 1.00 88.44 296 VAL A N 1
ATOM 2352 C CA . VAL A 1 296 ? 20.302 -4.709 -5.833 1.00 88.44 296 VAL A CA 1
ATOM 2353 C C . VAL A 1 296 ? 20.448 -5.629 -4.617 1.00 88.44 296 VAL A C 1
ATOM 2355 O O . VAL A 1 296 ? 19.625 -6.509 -4.407 1.00 88.44 296 VAL A O 1
ATOM 2358 N N . ASP A 1 297 ? 21.496 -5.444 -3.818 1.00 88.75 297 ASP A N 1
ATOM 2359 C CA . ASP A 1 297 ? 21.717 -6.105 -2.530 1.00 88.75 297 ASP A CA 1
ATOM 2360 C C . ASP A 1 297 ? 21.227 -5.259 -1.338 1.00 88.75 297 ASP A C 1
ATOM 2362 O O . ASP A 1 297 ? 21.344 -5.674 -0.183 1.00 88.75 297 ASP A O 1
ATOM 2366 N N . SER A 1 298 ? 20.649 -4.082 -1.606 1.00 91.94 298 SER A N 1
ATOM 2367 C CA . SER A 1 298 ? 20.024 -3.233 -0.594 1.00 91.94 298 SER A CA 1
ATOM 2368 C C . SER A 1 298 ? 18.797 -3.918 0.017 1.00 91.94 298 SER A C 1
ATOM 2370 O O . SER A 1 298 ? 17.999 -4.510 -0.712 1.00 91.94 298 SER A O 1
ATOM 2372 N N . PRO A 1 299 ? 18.520 -3.729 1.324 1.00 90.75 299 PRO A N 1
ATOM 2373 C CA . PRO A 1 299 ? 17.252 -4.154 1.928 1.00 90.75 299 PRO A CA 1
ATOM 2374 C C . PRO A 1 299 ? 16.021 -3.451 1.330 1.00 90.75 299 PRO A C 1
ATOM 2376 O O . PRO A 1 299 ? 14.894 -3.801 1.668 1.00 90.75 299 PRO A O 1
ATOM 2379 N N . LYS A 1 300 ? 16.229 -2.431 0.490 1.00 93.25 300 LYS A N 1
ATOM 2380 C CA . LYS A 1 300 ? 15.191 -1.658 -0.194 1.00 93.25 300 LYS A CA 1
ATOM 2381 C C . LYS A 1 300 ? 15.197 -1.857 -1.712 1.00 93.25 300 LYS A C 1
ATOM 2383 O O . LYS A 1 300 ? 14.633 -1.031 -2.416 1.00 93.25 300 LYS A O 1
ATOM 2388 N N . GLU A 1 301 ? 15.840 -2.903 -2.235 1.00 92.19 301 GLU A N 1
ATOM 2389 C CA . GLU A 1 301 ? 15.932 -3.143 -3.686 1.00 92.19 301 GLU A CA 1
ATOM 2390 C C . GLU A 1 301 ? 14.560 -3.280 -4.365 1.00 92.19 301 GLU A C 1
ATOM 2392 O O . GLU A 1 301 ? 14.370 -2.793 -5.479 1.00 92.19 301 GLU A O 1
ATOM 2397 N N . HIS A 1 302 ? 13.565 -3.836 -3.664 1.00 89.75 302 HIS A N 1
ATOM 2398 C CA . HIS A 1 302 ? 12.243 -4.126 -4.224 1.00 89.75 302 HIS A CA 1
ATOM 2399 C C . HIS A 1 302 ? 11.519 -2.875 -4.741 1.00 89.75 302 HIS A C 1
ATOM 2401 O O . HIS A 1 302 ? 10.681 -2.965 -5.640 1.00 89.75 302 HIS A O 1
ATOM 2407 N N . VAL A 1 303 ? 11.864 -1.686 -4.235 1.00 93.25 303 VAL A N 1
ATOM 2408 C CA . VAL A 1 303 ? 11.282 -0.419 -4.705 1.00 93.25 303 VAL A CA 1
ATOM 2409 C C . VAL A 1 303 ? 11.694 -0.077 -6.135 1.00 93.25 303 VAL A C 1
ATOM 2411 O O . VAL A 1 303 ? 10.998 0.699 -6.792 1.00 93.25 303 VAL A O 1
ATOM 2414 N N . LEU A 1 304 ? 12.777 -0.674 -6.651 1.00 89.81 304 LEU A N 1
ATOM 2415 C CA . LEU A 1 304 ? 13.203 -0.523 -8.042 1.00 89.81 304 LEU A CA 1
ATOM 2416 C C . LEU A 1 304 ? 12.092 -0.954 -9.006 1.00 89.81 304 LEU A C 1
ATOM 2418 O O . LEU A 1 304 ? 11.957 -0.338 -10.060 1.00 89.81 304 LEU A O 1
ATOM 2422 N N . ALA A 1 305 ? 11.237 -1.916 -8.633 1.00 87.06 305 ALA A N 1
ATOM 2423 C CA . ALA A 1 305 ? 10.074 -2.328 -9.427 1.00 87.06 305 ALA A CA 1
ATOM 2424 C C . ALA A 1 305 ? 9.046 -1.200 -9.654 1.00 87.06 305 ALA A C 1
ATOM 2426 O O . ALA A 1 305 ? 8.223 -1.272 -10.566 1.00 87.06 305 ALA A O 1
ATOM 2427 N N . HIS A 1 306 ? 9.105 -0.139 -8.848 1.00 88.69 306 HIS A N 1
ATOM 2428 C CA . HIS A 1 306 ? 8.238 1.033 -8.936 1.00 88.69 306 HIS A CA 1
ATOM 2429 C C . HIS A 1 306 ? 8.943 2.262 -9.521 1.00 88.69 306 HIS A C 1
ATOM 2431 O O . HIS A 1 306 ? 8.377 3.356 -9.503 1.00 88.69 306 HIS A O 1
ATOM 2437 N N . ILE A 1 307 ? 10.172 2.115 -10.024 1.00 89.25 307 ILE A N 1
ATOM 2438 C CA . ILE A 1 307 ? 10.956 3.213 -10.590 1.00 89.25 307 ILE A CA 1
ATOM 2439 C C . ILE A 1 307 ? 11.071 3.007 -12.106 1.00 89.25 307 ILE A C 1
ATOM 2441 O O . ILE A 1 307 ? 11.660 2.023 -12.552 1.00 89.25 307 ILE A O 1
ATOM 2445 N N . PRO A 1 308 ? 10.524 3.919 -12.925 1.00 80.94 308 PRO A N 1
ATOM 2446 C CA . PRO A 1 308 ? 10.590 3.810 -14.377 1.00 80.94 308 PRO A CA 1
ATOM 2447 C C . PRO A 1 308 ? 12.024 3.648 -14.895 1.00 80.94 308 PRO A C 1
ATOM 2449 O O . PRO A 1 308 ? 12.934 4.369 -14.493 1.00 80.94 308 PRO A O 1
ATOM 2452 N N . GLY A 1 309 ? 12.216 2.726 -15.839 1.00 78.12 309 GLY A N 1
ATOM 2453 C CA . GLY A 1 309 ? 13.497 2.515 -16.518 1.00 78.12 309 GLY A CA 1
ATOM 2454 C C . GLY A 1 309 ? 14.467 1.552 -15.822 1.00 78.12 309 GLY A C 1
ATOM 2455 O O . GLY A 1 309 ? 15.451 1.156 -16.454 1.00 78.12 309 GLY A O 1
ATOM 2456 N N . THR A 1 310 ? 14.185 1.110 -14.593 1.00 82.00 310 THR A N 1
ATOM 2457 C CA . THR A 1 310 ? 14.945 0.034 -13.929 1.00 82.00 310 THR A CA 1
ATOM 2458 C C . THR A 1 310 ? 14.641 -1.326 -14.561 1.00 82.00 310 THR A C 1
ATOM 2460 O O . THR A 1 310 ? 13.598 -1.521 -15.189 1.00 82.00 310 THR A O 1
ATOM 2463 N N . VAL A 1 311 ? 15.549 -2.293 -14.405 1.00 78.56 311 VAL A N 1
ATOM 2464 C CA . VAL A 1 311 ? 15.326 -3.670 -14.886 1.00 78.56 311 VAL A CA 1
ATOM 2465 C C . VAL A 1 311 ? 14.106 -4.284 -14.195 1.00 78.56 311 VAL A C 1
ATOM 2467 O O . VAL A 1 311 ? 13.233 -4.833 -14.860 1.00 78.56 311 VAL A O 1
ATOM 2470 N N . GLN A 1 312 ? 13.991 -4.085 -12.886 1.00 84.56 312 GLN A N 1
ATOM 2471 C CA . GLN A 1 312 ? 12.922 -4.596 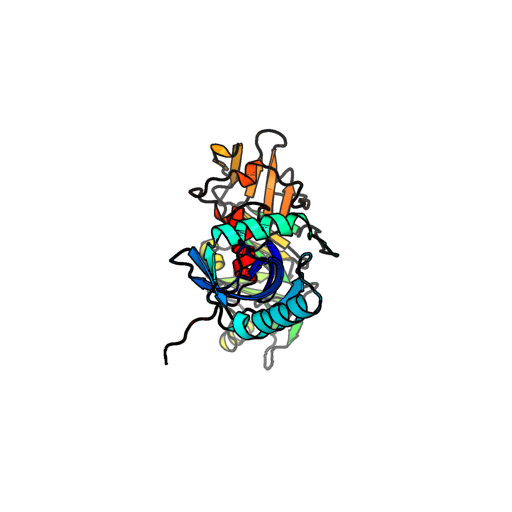-12.036 1.00 84.56 312 GLN A CA 1
ATOM 2472 C C . GLN A 1 312 ? 11.545 -4.075 -12.460 1.00 84.56 312 GLN A C 1
ATOM 2474 O O . GLN A 1 312 ? 10.586 -4.841 -12.501 1.00 84.56 312 GLN A O 1
ATOM 2479 N N . ALA A 1 313 ? 11.423 -2.793 -12.823 1.00 76.62 313 ALA A N 1
ATOM 2480 C CA . ALA A 1 313 ? 10.149 -2.247 -13.292 1.00 76.62 313 ALA A CA 1
ATOM 2481 C C . ALA A 1 313 ? 9.713 -2.876 -14.625 1.00 76.62 313 ALA A C 1
ATOM 2483 O O . ALA A 1 313 ? 8.528 -3.124 -14.843 1.00 76.62 313 ALA A O 1
ATOM 2484 N N . LYS A 1 314 ? 10.666 -3.183 -15.512 1.00 71.62 314 LYS A N 1
ATOM 2485 C CA . LYS A 1 314 ? 10.386 -3.851 -16.794 1.00 71.62 314 LYS A CA 1
ATOM 2486 C C . LYS A 1 314 ? 9.976 -5.303 -16.582 1.00 71.62 314 LYS A C 1
ATOM 2488 O O . LYS A 1 314 ? 9.020 -5.764 -17.203 1.00 71.62 314 LYS A O 1
ATOM 2493 N N . GLU A 1 315 ? 10.665 -6.005 -15.685 1.00 73.00 315 GLU A N 1
ATOM 2494 C CA . GLU A 1 315 ? 10.305 -7.365 -15.279 1.00 73.00 315 GLU A CA 1
ATOM 2495 C C . GLU A 1 315 ? 8.910 -7.402 -14.636 1.00 73.00 315 GLU A C 1
ATOM 2497 O O . GLU A 1 315 ? 8.100 -8.254 -14.993 1.00 73.00 315 GLU A O 1
ATOM 2502 N N . ALA A 1 316 ? 8.560 -6.426 -13.791 1.00 70.44 316 ALA A N 1
ATOM 2503 C CA . ALA A 1 316 ? 7.226 -6.318 -13.199 1.00 70.44 316 ALA A CA 1
ATOM 2504 C C . ALA A 1 316 ? 6.114 -6.118 -14.249 1.00 70.44 316 ALA A C 1
ATOM 2506 O O . ALA A 1 316 ? 5.037 -6.705 -14.131 1.00 70.44 316 ALA A O 1
ATOM 2507 N N . ILE A 1 317 ? 6.365 -5.332 -15.305 1.00 67.31 317 ILE A N 1
ATOM 2508 C CA . ILE A 1 317 ? 5.420 -5.166 -16.425 1.00 67.31 317 ILE A CA 1
ATOM 2509 C C . ILE A 1 317 ? 5.228 -6.486 -17.178 1.00 67.31 317 ILE A C 1
ATOM 2511 O O . ILE A 1 317 ? 4.093 -6.854 -17.497 1.00 67.31 317 ILE A O 1
ATOM 2515 N N . LEU A 1 318 ? 6.318 -7.208 -17.457 1.00 62.88 318 LEU A N 1
ATOM 2516 C CA . LEU A 1 318 ? 6.252 -8.528 -18.084 1.00 62.88 318 LEU A CA 1
ATOM 2517 C C . LEU A 1 318 ? 5.425 -9.497 -17.237 1.00 62.88 318 LEU A C 1
ATOM 2519 O O . LEU A 1 318 ? 4.519 -10.143 -17.759 1.00 62.88 318 LEU A O 1
ATOM 2523 N N . ASP A 1 319 ? 5.687 -9.548 -15.934 1.00 65.31 319 ASP A N 1
ATOM 2524 C CA . ASP A 1 319 ? 4.996 -10.433 -14.999 1.00 65.31 319 ASP A CA 1
ATOM 2525 C C . ASP A 1 319 ? 3.501 -10.121 -14.884 1.00 65.31 319 ASP A C 1
ATOM 2527 O O . ASP A 1 319 ? 2.690 -11.042 -14.794 1.00 65.31 319 ASP A O 1
ATOM 2531 N N . ALA A 1 320 ? 3.114 -8.847 -14.962 1.00 58.38 320 ALA A N 1
ATOM 2532 C CA . ALA A 1 320 ? 1.710 -8.443 -14.973 1.00 58.38 320 ALA A CA 1
ATOM 2533 C C . ALA A 1 320 ? 0.987 -8.768 -16.297 1.00 58.38 320 ALA A C 1
ATOM 2535 O O . ALA A 1 320 ? -0.238 -8.893 -16.313 1.00 58.38 320 ALA A O 1
ATOM 2536 N N . THR A 1 321 ? 1.725 -8.892 -17.406 1.00 49.00 321 THR A N 1
ATOM 2537 C CA . THR A 1 321 ? 1.160 -9.013 -18.766 1.00 49.00 321 THR A CA 1
ATOM 2538 C C . THR A 1 321 ? 1.209 -10.445 -19.316 1.00 49.00 321 THR A C 1
ATOM 2540 O O . THR A 1 321 ? 0.445 -10.792 -20.222 1.00 49.00 321 THR A O 1
ATOM 2543 N N . ILE A 1 322 ? 2.091 -11.296 -18.783 1.00 52.44 322 ILE A N 1
ATOM 2544 C CA . ILE A 1 322 ? 2.247 -12.694 -19.197 1.00 52.44 322 ILE A CA 1
ATOM 2545 C C . ILE A 1 322 ? 1.370 -13.600 -18.312 1.00 52.44 322 ILE A C 1
ATOM 2547 O O . ILE A 1 322 ? 1.601 -13.694 -17.106 1.00 52.44 322 ILE A O 1
ATOM 2551 N N . PRO A 1 323 ? 0.395 -14.336 -18.878 1.00 45.97 323 PRO A N 1
ATOM 2552 C CA . PRO A 1 323 ? -0.339 -15.364 -18.153 1.00 45.97 323 PRO A CA 1
ATOM 2553 C C . PRO A 1 323 ? 0.617 -16.464 -17.681 1.00 45.97 323 PRO A C 1
ATOM 2555 O O . PRO A 1 323 ? 1.312 -17.082 -18.487 1.00 45.97 323 PRO A O 1
ATOM 2558 N N . GLN A 1 324 ? 0.616 -16.765 -16.383 1.00 45.59 324 GLN A N 1
ATOM 2559 C CA . GLN A 1 324 ? 1.333 -17.927 -15.865 1.00 45.59 324 GLN A CA 1
ATOM 2560 C C . GLN A 1 324 ? 0.584 -19.213 -16.243 1.00 45.59 324 GLN A C 1
ATOM 2562 O O . GLN A 1 324 ? -0.465 -19.525 -15.680 1.00 45.59 324 GLN A O 1
ATOM 2567 N N . THR A 1 325 ? 1.115 -19.995 -17.183 1.00 43.12 325 THR A N 1
ATOM 2568 C CA . THR A 1 325 ? 0.641 -21.364 -17.425 1.00 43.12 325 THR A CA 1
ATOM 2569 C C . THR A 1 325 ? 1.436 -22.345 -16.573 1.00 43.12 325 THR A C 1
ATOM 2571 O O . THR A 1 325 ? 2.502 -22.806 -16.976 1.00 43.12 325 THR A O 1
ATOM 2574 N N . ALA A 1 326 ? 0.906 -22.702 -15.404 1.00 39.50 326 ALA A N 1
ATOM 2575 C CA . ALA A 1 326 ? 1.377 -23.880 -14.687 1.00 39.50 326 ALA A CA 1
ATOM 2576 C C . ALA A 1 326 ? 0.984 -25.134 -15.487 1.00 39.50 326 ALA A C 1
ATOM 2578 O O . ALA A 1 326 ? -0.199 -25.393 -15.728 1.00 39.50 326 ALA A O 1
ATOM 2579 N N . LYS A 1 327 ? 1.973 -25.921 -15.916 1.00 38.34 327 LYS A N 1
ATOM 2580 C CA . LYS A 1 327 ? 1.733 -27.243 -16.498 1.00 38.34 327 LYS A CA 1
ATOM 2581 C C . LYS A 1 327 ? 1.308 -28.174 -15.361 1.00 38.34 327 LYS A C 1
ATOM 2583 O O . LYS A 1 327 ? 2.142 -28.632 -14.592 1.00 38.34 327 LYS A O 1
ATOM 2588 N N . VAL A 1 328 ? 0.007 -28.417 -15.225 1.00 36.09 328 VAL A N 1
ATOM 2589 C CA . VAL A 1 328 ? -0.505 -29.439 -14.301 1.00 36.09 328 VAL A CA 1
ATOM 2590 C C . VAL A 1 328 ? -0.137 -30.803 -14.884 1.00 36.09 328 VAL A C 1
ATOM 2592 O O . VAL A 1 328 ? -0.686 -31.195 -15.916 1.00 36.09 328 VAL A O 1
ATOM 2595 N N . GLU A 1 329 ? 0.806 -31.510 -14.260 1.00 38.91 329 GLU A N 1
ATOM 2596 C CA . GLU A 1 329 ? 0.989 -32.938 -14.528 1.00 38.91 329 GLU A CA 1
ATOM 2597 C C . GLU A 1 329 ? -0.284 -33.676 -14.088 1.00 38.91 329 GLU A C 1
ATOM 2599 O O . GLU A 1 329 ? -0.764 -33.490 -12.969 1.00 38.91 329 GLU A O 1
ATOM 2604 N N . ARG A 1 330 ? -0.875 -34.439 -15.012 1.00 44.75 330 ARG A N 1
ATOM 2605 C CA . ARG A 1 330 ? -2.041 -35.294 -14.767 1.00 44.75 330 ARG A CA 1
ATOM 2606 C C . ARG A 1 330 ? -1.618 -36.736 -14.595 1.00 44.75 330 ARG A C 1
ATOM 2608 O O . ARG A 1 330 ? -0.745 -37.162 -15.385 1.00 44.75 330 ARG A O 1
#

Foldseek 3Di:
DDWAFPDAFQQKTWTKDKDWDDDPPDPDTFIWMWIWIFGWDADPVVQKIWTAQIATPDIDGPPDDPVVRVVVVVVCRVCVNVDTDMDGNVVVLVSVLVNVVPDDPPPDDDQQDFQEDEEQAQEDEWEAQAAFDWDDDPPAQKTFRPRTPFTKIARNVVCKIWGDAANWIWIDNGQQGWIDTDPDDDPRVVVVCVVDPGPHDPVVSVVSPPDPHGYHYDNTGYHYWYFNHDFDWDDQPQLCWIFRPRTPFGWIARDPPQRWIWGQDPLWIWIANDSNDPIDGDDLVRDDPSVCRRDCPDPNNQCNCSHPPHPNVSVVVVVVRDDDDDPDDD

Nearest PDB structures (foldseek):
  3l6i-assembly2_B  TM=5.039E-01  e=2.045E-01  Escherichia coli K-12
  7m22-assembly1_D  TM=3.597E-01  e=5.944E-01  Human betaherpesvirus 5
  6q0r-assembly1_C  TM=2.626E-01  e=5.944E-01  Homo sapiens
  4yhd-assembly3_C  TM=3.362E-01  e=8.330E+00  Staphylococcus aureus

Mean predicted aligned error: 14.23 Å

Radius of gyration: 28.57 Å; Cα contacts (8 Å, |Δi|>4): 596; chains: 1; bounding box: 57×54×87 Å